Protein AF-A0A6L7SY12-F1 (afdb_monomer_lite)

Structure (mmCIF, N/CA/C/O backbone):
data_AF-A0A6L7SY12-F1
#
_entry.id   AF-A0A6L7SY12-F1
#
loop_
_ato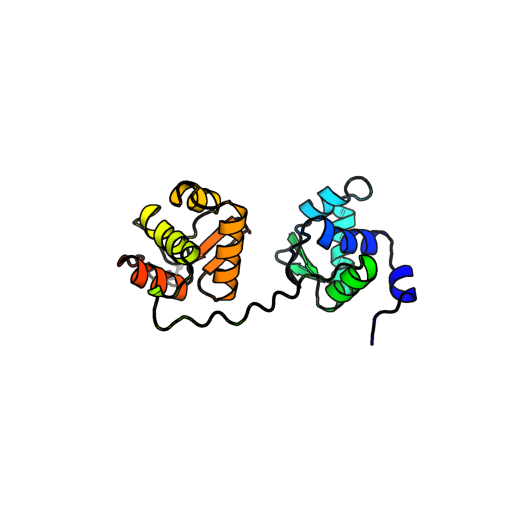m_site.group_PDB
_atom_site.id
_atom_site.type_symbol
_atom_site.label_atom_id
_atom_site.label_alt_id
_atom_site.label_comp_id
_atom_site.label_asym_id
_atom_site.label_entity_id
_atom_site.label_seq_id
_atom_site.pdbx_PDB_ins_code
_atom_site.Cartn_x
_atom_site.Cartn_y
_atom_site.Cartn_z
_atom_site.occupancy
_atom_site.B_iso_or_equiv
_atom_site.auth_seq_id
_atom_site.auth_comp_id
_atom_site.auth_asym_id
_atom_site.auth_atom_id
_atom_site.pdbx_PDB_model_num
ATOM 1 N N . MET A 1 1 ? 0.769 17.087 -22.819 1.00 49.94 1 MET A N 1
ATOM 2 C CA . MET A 1 1 ? 0.819 16.355 -24.107 1.00 49.94 1 MET A CA 1
ATOM 3 C C . MET A 1 1 ? 0.647 14.884 -23.783 1.00 49.94 1 MET A C 1
ATOM 5 O O . MET A 1 1 ? 1.272 14.466 -22.819 1.00 49.94 1 MET A O 1
ATOM 9 N N . PRO A 1 2 ? -0.184 14.129 -24.515 1.00 67.00 2 PRO A N 1
ATOM 10 C CA . PRO A 1 2 ? -0.336 12.697 -24.272 1.00 67.00 2 PRO A CA 1
ATOM 11 C C . PRO A 1 2 ? 0.978 11.956 -24.556 1.00 67.00 2 PRO A C 1
ATOM 13 O O . PRO A 1 2 ? 1.693 12.302 -25.500 1.00 67.00 2 PRO A O 1
ATOM 16 N N . ILE A 1 3 ? 1.289 10.944 -23.746 1.00 77.50 3 ILE A N 1
ATOM 17 C CA . ILE A 1 3 ? 2.470 10.092 -23.925 1.00 77.50 3 ILE A CA 1
ATOM 18 C C . ILE A 1 3 ? 2.322 9.269 -25.215 1.00 77.50 3 ILE A C 1
ATOM 20 O O . ILE A 1 3 ? 1.320 8.573 -25.401 1.00 77.50 3 ILE A O 1
ATOM 24 N N . SER A 1 4 ? 3.310 9.345 -26.113 1.00 81.31 4 SER A N 1
ATOM 25 C CA . SER A 1 4 ? 3.299 8.609 -27.384 1.00 81.31 4 SER A CA 1
ATOM 26 C C . SER A 1 4 ? 3.732 7.149 -27.215 1.00 81.31 4 SER A C 1
ATOM 28 O O . SER A 1 4 ? 4.538 6.819 -26.344 1.00 81.31 4 SER A O 1
ATOM 30 N N . ASP A 1 5 ? 3.245 6.266 -28.092 1.00 79.00 5 ASP A N 1
ATOM 31 C CA . ASP A 1 5 ? 3.671 4.856 -28.117 1.00 79.00 5 ASP A CA 1
ATOM 32 C C . ASP A 1 5 ? 5.171 4.722 -28.431 1.00 79.00 5 ASP A C 1
ATOM 34 O O . ASP A 1 5 ? 5.859 3.856 -27.893 1.00 79.00 5 ASP A O 1
ATOM 38 N N . GLU A 1 6 ? 5.706 5.624 -29.257 1.00 78.94 6 GLU A N 1
ATOM 39 C CA . GLU A 1 6 ? 7.133 5.695 -29.586 1.00 78.94 6 GLU A CA 1
ATOM 40 C C . GLU A 1 6 ? 7.991 5.986 -28.347 1.00 78.94 6 GLU A C 1
ATOM 42 O O . GLU A 1 6 ? 9.016 5.337 -28.135 1.00 78.94 6 GLU A O 1
ATOM 47 N N . TYR A 1 7 ? 7.533 6.890 -27.475 1.00 79.25 7 TYR A N 1
ATOM 48 C CA . TYR A 1 7 ? 8.209 7.172 -26.213 1.00 79.25 7 TYR A CA 1
ATOM 49 C C . TYR A 1 7 ? 8.225 5.944 -25.296 1.00 79.25 7 TYR A C 1
ATOM 51 O O . TYR A 1 7 ? 9.288 5.565 -24.805 1.00 79.25 7 TYR A O 1
ATOM 59 N N . VAL A 1 8 ? 7.086 5.267 -25.121 1.00 82.12 8 VAL A N 1
ATOM 60 C CA . VAL A 1 8 ? 6.990 4.057 -24.281 1.00 82.12 8 VAL A CA 1
ATOM 61 C C . VAL A 1 8 ? 7.905 2.939 -24.794 1.00 82.12 8 VAL A C 1
ATOM 63 O O . VAL A 1 8 ? 8.614 2.293 -24.014 1.00 82.12 8 VAL A O 1
ATOM 66 N N . ASN A 1 9 ? 7.951 2.740 -26.111 1.00 81.31 9 ASN A N 1
ATOM 67 C CA . ASN A 1 9 ? 8.818 1.742 -26.738 1.00 81.31 9 ASN A CA 1
ATOM 68 C C . ASN A 1 9 ? 10.311 2.095 -26.626 1.00 81.31 9 ASN A C 1
ATOM 70 O O . ASN A 1 9 ? 11.147 1.194 -26.569 1.00 81.31 9 ASN A O 1
ATOM 74 N N . SER A 1 10 ? 10.652 3.384 -26.521 1.00 84.19 10 SER A N 1
ATOM 75 C CA . SER A 1 10 ? 12.033 3.846 -26.321 1.00 84.19 10 SER A CA 1
ATOM 76 C C . SER A 1 10 ? 12.571 3.625 -24.901 1.00 84.19 10 SER A C 1
ATOM 78 O O . SER A 1 10 ? 13.786 3.655 -24.696 1.00 84.19 10 SER A O 1
ATOM 80 N N . LEU A 1 11 ? 11.695 3.381 -23.916 1.00 86.50 11 LEU A N 1
ATOM 81 C CA . LEU A 1 11 ? 12.117 3.171 -22.531 1.00 86.50 11 LEU A CA 1
ATOM 82 C C . LEU A 1 11 ? 13.007 1.918 -22.395 1.00 86.50 11 LEU A C 1
ATOM 84 O O . LEU A 1 11 ? 12.812 0.921 -23.094 1.00 86.50 11 LEU A O 1
ATOM 88 N N . PRO A 1 12 ? 13.977 1.913 -21.469 1.00 90.31 12 PRO A N 1
ATOM 89 C CA . PRO A 1 12 ? 14.641 0.687 -21.050 1.00 90.31 12 PRO A CA 1
ATOM 90 C C . PRO A 1 12 ? 13.641 -0.377 -20.577 1.00 90.31 12 PRO A C 1
ATOM 92 O O . PRO A 1 12 ? 12.676 -0.064 -19.881 1.00 90.31 12 PRO A O 1
ATOM 95 N N . GLU A 1 13 ? 13.905 -1.643 -20.909 1.00 91.62 13 GLU A N 1
ATOM 96 C CA . GLU A 1 13 ? 13.023 -2.774 -20.575 1.00 91.62 13 GLU A CA 1
ATOM 97 C C . GLU A 1 13 ? 12.709 -2.846 -19.077 1.00 91.62 13 GLU A C 1
ATOM 99 O O . GLU A 1 13 ? 11.547 -2.925 -18.703 1.00 91.62 13 GLU A O 1
ATOM 104 N N . ILE A 1 14 ? 13.720 -2.665 -18.223 1.00 92.19 14 ILE A N 1
ATOM 105 C CA . ILE A 1 14 ? 13.549 -2.668 -16.765 1.00 92.19 14 ILE A CA 1
ATOM 106 C C . ILE A 1 14 ? 12.555 -1.606 -16.268 1.00 92.19 14 ILE A C 1
ATOM 108 O O . ILE A 1 14 ? 11.865 -1.837 -15.283 1.00 92.19 14 ILE A O 1
ATOM 112 N N . TYR A 1 15 ? 12.447 -0.451 -16.932 1.00 91.75 15 TYR A N 1
ATOM 113 C CA . TYR A 1 15 ? 11.478 0.575 -16.533 1.00 91.75 15 TYR A CA 1
ATOM 114 C C . TYR A 1 15 ? 10.060 0.146 -16.893 1.00 91.75 15 TYR A C 1
ATOM 116 O O . TYR A 1 15 ? 9.154 0.304 -16.081 1.00 91.75 15 TYR A O 1
ATOM 124 N N . ARG A 1 16 ? 9.873 -0.453 -18.076 1.00 91.81 16 ARG A N 1
ATOM 125 C CA . ARG A 1 16 ? 8.573 -1.007 -18.465 1.00 91.81 16 ARG A CA 1
ATOM 126 C C . ARG A 1 16 ? 8.152 -2.156 -17.560 1.00 91.81 16 ARG A C 1
ATOM 128 O O . ARG A 1 16 ? 7.007 -2.169 -17.129 1.00 91.81 16 ARG A O 1
ATOM 135 N N . ASP A 1 17 ? 9.072 -3.057 -17.236 1.00 91.44 17 ASP A N 1
ATOM 136 C CA . ASP A 1 17 ? 8.811 -4.206 -16.368 1.00 91.44 17 ASP A CA 1
ATOM 137 C C . ASP A 1 17 ? 8.439 -3.757 -14.943 1.00 91.44 17 ASP A C 1
ATOM 139 O O . ASP A 1 17 ? 7.454 -4.236 -14.385 1.00 91.44 17 ASP A O 1
ATOM 143 N N . ILE A 1 18 ? 9.144 -2.766 -14.378 1.00 90.50 18 ILE A N 1
ATOM 144 C CA . ILE A 1 18 ? 8.792 -2.187 -13.069 1.00 90.50 18 ILE A CA 1
ATOM 145 C C . ILE A 1 18 ? 7.409 -1.532 -13.100 1.00 90.50 18 ILE A C 1
ATOM 147 O O . ILE A 1 18 ? 6.606 -1.769 -12.202 1.00 90.50 18 ILE A O 1
ATOM 151 N N . LEU A 1 19 ? 7.107 -0.723 -14.119 1.00 90.62 19 LEU A N 1
ATOM 152 C CA . LEU A 1 19 ? 5.797 -0.075 -14.241 1.00 90.62 19 LEU A CA 1
ATOM 153 C C . LEU A 1 19 ? 4.678 -1.112 -14.449 1.00 90.62 19 LEU A C 1
ATOM 155 O O . LEU A 1 19 ? 3.592 -0.971 -13.891 1.00 90.62 19 LEU A O 1
ATOM 159 N N . ALA A 1 20 ? 4.952 -2.193 -15.180 1.00 90.19 20 ALA A N 1
ATOM 160 C CA . ALA A 1 20 ? 4.013 -3.292 -15.373 1.00 90.19 20 ALA A CA 1
ATOM 161 C C . ALA A 1 20 ? 3.757 -4.110 -14.096 1.00 90.19 20 ALA A C 1
ATOM 163 O O . ALA A 1 20 ? 2.662 -4.652 -13.932 1.00 90.19 20 ALA A O 1
ATOM 164 N N . ALA A 1 21 ? 4.717 -4.156 -13.169 1.00 87.56 21 ALA A N 1
ATOM 165 C CA . ALA A 1 21 ? 4.575 -4.878 -11.907 1.00 87.56 21 ALA A CA 1
ATOM 166 C C . ALA A 1 21 ? 3.521 -4.256 -10.969 1.00 87.56 21 ALA A C 1
ATOM 168 O O . ALA A 1 21 ? 2.918 -4.973 -10.172 1.00 87.56 21 ALA A O 1
ATOM 169 N N . PHE A 1 22 ? 3.240 -2.950 -11.080 1.00 85.75 22 PHE A N 1
ATOM 170 C CA . PHE A 1 22 ? 2.263 -2.260 -10.226 1.00 85.75 22 PHE A CA 1
ATOM 171 C C . PHE A 1 22 ? 0.863 -2.894 -10.250 1.00 85.75 22 PHE A C 1
ATOM 173 O O . PHE A 1 22 ? 0.398 -3.346 -9.199 1.00 85.75 22 PHE A O 1
ATOM 180 N N . PRO A 1 23 ? 0.173 -2.963 -11.405 1.00 79.25 23 PRO A N 1
ATOM 181 C CA . PRO A 1 23 ? -1.145 -3.588 -11.478 1.00 79.25 23 PRO A CA 1
ATOM 182 C C . PRO A 1 23 ? -1.098 -5.113 -11.331 1.00 79.25 23 PRO A C 1
ATOM 184 O O . PRO A 1 23 ? -2.110 -5.699 -10.966 1.00 79.25 23 PRO A O 1
ATOM 187 N N . GLN A 1 24 ? 0.040 -5.768 -11.587 1.00 77.94 24 GLN A N 1
ATOM 188 C CA . GLN A 1 24 ? 0.174 -7.214 -11.370 1.00 77.94 24 GLN A CA 1
ATOM 189 C C . GLN A 1 24 ? 0.191 -7.567 -9.881 1.00 77.94 24 GLN A C 1
ATOM 191 O O . GLN A 1 24 ? -0.479 -8.507 -9.461 1.00 77.94 24 GLN A O 1
ATOM 196 N N . PHE A 1 25 ? 0.940 -6.806 -9.082 1.00 70.62 25 PHE A N 1
ATOM 197 C CA . PHE A 1 25 ? 1.070 -7.056 -7.651 1.00 70.62 25 PHE A CA 1
ATOM 198 C C . PHE A 1 25 ? -0.159 -6.576 -6.869 1.00 70.62 25 PHE A C 1
ATOM 200 O O . PHE A 1 25 ? -0.585 -7.225 -5.917 1.00 70.62 25 PHE A O 1
ATOM 207 N N . ASN A 1 26 ? -0.747 -5.444 -7.270 1.00 67.50 26 ASN A N 1
ATOM 208 C CA . ASN A 1 26 ? -1.969 -4.922 -6.664 1.00 67.50 26 ASN A CA 1
ATOM 209 C C . ASN A 1 26 ? -2.934 -4.389 -7.743 1.00 67.50 26 ASN A C 1
ATOM 211 O O . ASN A 1 26 ? -2.913 -3.196 -8.057 1.00 67.50 26 ASN A O 1
ATOM 215 N N . PRO A 1 27 ? -3.815 -5.246 -8.295 1.00 67.06 27 PRO A N 1
ATOM 216 C CA . PRO A 1 27 ? -4.813 -4.841 -9.292 1.00 67.06 27 PRO A CA 1
ATOM 217 C C . PRO A 1 27 ? -5.809 -3.794 -8.775 1.00 67.06 27 PRO A C 1
ATOM 219 O O . PRO A 1 27 ? -6.378 -3.034 -9.551 1.00 67.06 27 PRO A O 1
ATOM 222 N N . THR A 1 28 ? -6.006 -3.736 -7.455 1.00 64.88 28 THR A N 1
ATOM 223 C CA . THR A 1 28 ? -6.886 -2.784 -6.759 1.00 64.88 28 THR A CA 1
ATOM 224 C C . THR A 1 28 ? -6.143 -1.546 -6.249 1.00 64.88 28 THR A C 1
ATOM 226 O O . THR A 1 28 ? -6.652 -0.831 -5.386 1.00 64.88 28 THR A O 1
ATOM 229 N N . ARG A 1 29 ? -4.916 -1.298 -6.728 1.00 69.69 29 ARG A N 1
ATOM 230 C CA . ARG A 1 29 ? -4.080 -0.180 -6.270 1.00 69.69 29 ARG A CA 1
ATOM 231 C C . ARG A 1 29 ? -4.767 1.172 -6.466 1.00 69.69 29 ARG A C 1
ATOM 233 O O . ARG A 1 29 ? -5.412 1.411 -7.484 1.00 69.69 29 ARG A O 1
ATOM 240 N N . LYS A 1 30 ? -4.554 2.078 -5.510 1.00 67.31 30 LYS A N 1
ATOM 241 C CA . LYS A 1 30 ? -4.923 3.493 -5.635 1.00 67.31 30 LYS A CA 1
ATOM 242 C C . LYS A 1 30 ? -3.862 4.234 -6.450 1.00 67.31 30 LYS A C 1
ATOM 244 O O . LYS A 1 30 ? -2.682 3.884 -6.393 1.00 67.31 30 LYS A O 1
ATOM 249 N N . VAL A 1 31 ? -4.290 5.261 -7.180 1.00 70.12 31 VAL A N 1
ATOM 250 C CA . VAL A 1 31 ? -3.400 6.211 -7.868 1.00 70.12 31 VAL A CA 1
ATOM 251 C C . VAL A 1 31 ? -2.384 6.761 -6.862 1.00 70.12 31 VAL A C 1
ATOM 253 O O . VAL A 1 31 ? -2.767 7.188 -5.774 1.00 70.12 31 VAL A O 1
ATOM 256 N N . GLY A 1 32 ? -1.099 6.720 -7.207 1.00 66.06 32 GLY A N 1
ATOM 257 C CA . GLY A 1 32 ? -0.016 7.231 -6.364 1.00 66.06 32 GLY A CA 1
ATOM 258 C C . GLY A 1 32 ? 0.440 6.295 -5.245 1.00 66.06 32 GLY A C 1
ATOM 259 O O . GLY A 1 32 ? 1.454 6.561 -4.605 1.00 66.06 32 GLY A O 1
ATOM 260 N N . HIS A 1 33 ? -0.250 5.173 -5.015 1.00 74.94 33 HIS A N 1
ATOM 261 C CA . HIS A 1 33 ? 0.158 4.232 -3.978 1.00 74.94 33 HIS A CA 1
ATOM 262 C C . HIS A 1 33 ? 1.397 3.448 -4.410 1.00 74.94 33 HIS A C 1
ATOM 264 O O . HIS A 1 33 ? 1.392 2.743 -5.426 1.00 74.94 33 HIS A O 1
ATOM 270 N N . GLY A 1 34 ? 2.454 3.543 -3.607 1.00 80.12 34 GLY A N 1
ATOM 271 C CA . GLY A 1 34 ? 3.713 2.889 -3.906 1.00 80.12 34 GLY A CA 1
ATOM 272 C C . GLY A 1 34 ? 3.746 1.398 -3.624 1.00 80.12 34 GLY A C 1
ATOM 273 O O . GLY A 1 34 ? 2.950 0.860 -2.852 1.00 80.12 34 GLY A O 1
ATOM 274 N N . LEU A 1 35 ? 4.715 0.736 -4.253 1.00 81.50 35 LEU A N 1
ATOM 275 C CA . LEU A 1 35 ? 5.101 -0.630 -3.928 1.00 81.50 35 LEU A CA 1
ATOM 276 C C . LEU A 1 35 ? 6.439 -0.636 -3.180 1.00 81.50 35 LEU A C 1
ATOM 278 O O . LEU A 1 35 ? 7.364 0.079 -3.582 1.00 81.50 35 LEU A O 1
ATOM 282 N N . PRO A 1 36 ? 6.586 -1.468 -2.134 1.00 84.94 36 PRO A N 1
ATOM 283 C CA . PRO A 1 36 ? 7.887 -1.734 -1.541 1.00 84.94 36 PRO A CA 1
ATOM 284 C C . PRO A 1 36 ? 8.855 -2.315 -2.576 1.00 84.94 36 PRO A C 1
ATOM 286 O O . PRO A 1 36 ? 8.471 -3.162 -3.387 1.00 84.94 36 PRO A O 1
ATOM 289 N N . PHE A 1 37 ? 10.141 -1.969 -2.492 1.00 81.31 37 PHE A N 1
ATOM 290 C CA . PHE A 1 37 ? 11.156 -2.557 -3.379 1.00 81.31 37 PHE A CA 1
ATOM 291 C C . PHE A 1 37 ? 11.217 -4.087 -3.304 1.00 81.31 37 PHE A C 1
ATOM 293 O O . PHE A 1 37 ? 11.510 -4.738 -4.301 1.00 81.31 37 PHE A O 1
ATOM 300 N N . GLN A 1 38 ? 10.910 -4.667 -2.141 1.00 79.25 38 GLN A N 1
ATOM 301 C CA . GLN A 1 38 ? 10.851 -6.120 -1.969 1.00 79.25 38 GLN A CA 1
ATOM 302 C C . GLN A 1 38 ? 9.693 -6.752 -2.751 1.00 79.25 38 GLN A C 1
ATOM 304 O O . GLN A 1 38 ? 9.859 -7.826 -3.319 1.00 79.25 38 GLN A O 1
ATOM 309 N N . SER A 1 39 ? 8.546 -6.073 -2.837 1.00 81.06 39 SER A N 1
ATOM 310 C CA . SER A 1 39 ? 7.409 -6.515 -3.651 1.00 81.06 39 SER A CA 1
ATOM 311 C C . SER A 1 39 ? 7.733 -6.445 -5.141 1.00 81.06 39 SER A C 1
ATOM 313 O O . SER A 1 39 ? 7.465 -7.397 -5.866 1.00 81.06 39 SER A O 1
ATOM 315 N N . LEU A 1 40 ? 8.377 -5.358 -5.583 1.00 83.12 40 LEU A N 1
ATOM 316 C CA . LEU A 1 40 ? 8.870 -5.239 -6.959 1.00 83.12 40 LEU A CA 1
ATOM 317 C C . LEU A 1 40 ? 9.902 -6.322 -7.284 1.00 83.12 40 LEU A C 1
ATOM 319 O O . LEU A 1 40 ? 9.850 -6.907 -8.359 1.00 83.12 40 LEU A O 1
ATOM 323 N N . TYR A 1 41 ? 10.815 -6.615 -6.356 1.00 85.31 41 TYR A N 1
ATOM 324 C CA . TYR A 1 41 ? 11.783 -7.693 -6.523 1.00 85.31 41 TYR A CA 1
ATOM 325 C C . TYR A 1 41 ? 11.100 -9.052 -6.614 1.00 85.31 41 TYR A C 1
ATOM 327 O O . TYR A 1 41 ? 11.375 -9.778 -7.551 1.00 85.31 41 TYR A O 1
ATOM 335 N N . SER A 1 42 ? 10.141 -9.359 -5.740 1.00 81.50 42 SER A N 1
ATOM 336 C CA . SER A 1 42 ? 9.388 -10.616 -5.818 1.00 81.50 42 SER A CA 1
ATOM 337 C C . SER A 1 42 ? 8.640 -10.814 -7.144 1.00 81.50 42 SER A C 1
ATOM 339 O O . SER A 1 42 ? 8.301 -11.948 -7.463 1.00 81.50 42 SER A O 1
ATOM 341 N N . ALA A 1 43 ? 8.334 -9.742 -7.881 1.00 80.69 43 ALA A N 1
ATOM 342 C CA . ALA A 1 43 ? 7.672 -9.816 -9.182 1.00 80.69 43 ALA A CA 1
ATOM 343 C C . ALA A 1 43 ? 8.651 -9.911 -10.367 1.00 80.69 43 ALA A C 1
ATOM 345 O O . ALA A 1 43 ? 8.222 -10.191 -11.482 1.00 80.69 43 ALA A O 1
ATOM 346 N N . LEU A 1 44 ? 9.937 -9.625 -10.144 1.00 87.06 44 LEU A N 1
ATOM 347 C CA . LEU A 1 44 ? 10.948 -9.420 -11.186 1.00 87.06 44 LEU A CA 1
ATOM 348 C C . LEU A 1 44 ? 12.268 -10.161 -10.897 1.00 87.06 44 LEU A C 1
ATOM 350 O O . LEU A 1 44 ? 13.281 -9.885 -11.548 1.00 87.06 44 LEU A O 1
ATOM 354 N N . ASP A 1 45 ? 12.302 -11.032 -9.886 1.00 86.38 45 ASP A N 1
ATOM 355 C CA . ASP A 1 45 ? 13.519 -11.683 -9.379 1.00 86.38 45 ASP A CA 1
ATOM 356 C C . ASP A 1 45 ? 14.117 -12.684 -10.374 1.00 86.38 45 ASP A C 1
ATOM 358 O O . ASP A 1 45 ? 15.322 -12.944 -10.347 1.00 86.38 45 ASP A O 1
ATOM 362 N N . ASP A 1 46 ? 13.304 -13.170 -11.307 1.00 87.31 46 ASP A N 1
ATOM 363 C CA . ASP A 1 46 ? 13.706 -13.982 -12.450 1.00 87.31 46 ASP A CA 1
ATOM 364 C C . ASP A 1 46 ? 14.567 -13.209 -13.468 1.00 87.31 46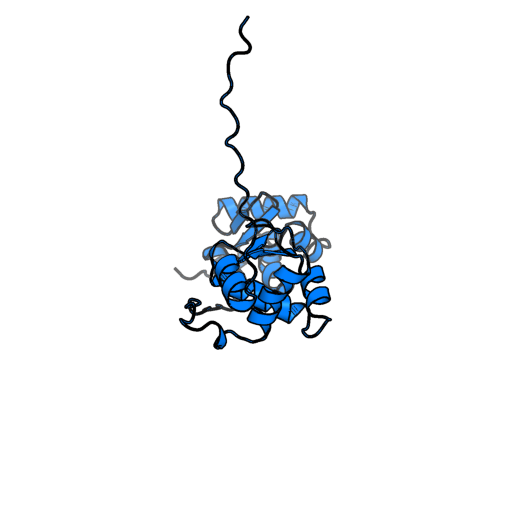 ASP A C 1
ATOM 366 O O . ASP A 1 46 ? 15.359 -13.815 -14.196 1.00 87.31 46 ASP A O 1
ATOM 370 N N . LYS A 1 47 ? 14.466 -11.871 -13.500 1.00 90.50 47 LYS A N 1
ATOM 371 C CA . LYS A 1 47 ? 15.156 -11.006 -14.475 1.00 90.50 47 LYS A CA 1
ATOM 372 C C . LYS A 1 47 ? 16.152 -10.023 -13.869 1.00 90.50 47 LYS A C 1
ATOM 374 O O . LYS A 1 47 ? 17.170 -9.706 -14.499 1.00 90.50 47 LYS A O 1
ATOM 379 N N . TYR A 1 48 ? 15.868 -9.477 -12.690 1.00 91.19 48 TYR A N 1
ATOM 380 C CA . TYR A 1 48 ? 16.604 -8.341 -12.138 1.00 91.19 48 TYR A CA 1
ATOM 381 C C . TYR A 1 48 ? 16.933 -8.526 -10.659 1.00 91.19 48 TYR A C 1
ATOM 383 O O . TYR A 1 48 ? 16.128 -8.982 -9.859 1.00 91.19 48 TYR A O 1
ATOM 391 N N . THR A 1 49 ? 18.126 -8.084 -10.263 1.00 89.50 49 THR A N 1
ATOM 392 C CA . THR A 1 49 ? 18.499 -8.026 -8.847 1.00 89.50 49 THR A CA 1
ATOM 393 C C . THR A 1 49 ? 17.823 -6.844 -8.154 1.00 89.50 49 THR A C 1
ATOM 395 O O . THR A 1 49 ? 17.619 -5.790 -8.764 1.00 89.50 49 THR A O 1
ATOM 398 N N . LEU A 1 50 ? 17.576 -6.967 -6.846 1.00 80.12 50 LEU A N 1
ATOM 399 C CA . LEU A 1 50 ? 17.016 -5.889 -6.023 1.00 80.12 50 LEU A CA 1
ATOM 400 C C . LEU A 1 50 ? 17.782 -4.562 -6.183 1.00 80.12 50 LEU A C 1
ATOM 402 O O . LEU A 1 50 ? 17.173 -3.513 -6.361 1.00 80.12 50 LEU A O 1
ATOM 406 N N . GLY A 1 51 ? 19.119 -4.597 -6.197 1.00 85.88 51 GLY A N 1
ATOM 407 C CA . GLY A 1 51 ? 19.934 -3.391 -6.390 1.00 85.88 51 GLY A CA 1
ATOM 408 C C . GLY A 1 51 ? 19.715 -2.719 -7.752 1.00 85.88 51 GLY A C 1
ATOM 409 O O . GLY A 1 51 ? 19.736 -1.493 -7.848 1.00 85.88 51 GLY A O 1
ATOM 410 N N . ARG A 1 52 ? 19.452 -3.504 -8.805 1.00 90.12 52 ARG A N 1
ATOM 411 C CA . ARG A 1 52 ? 19.158 -2.982 -10.146 1.00 90.12 52 ARG A CA 1
ATOM 412 C C . ARG A 1 52 ? 17.759 -2.368 -10.215 1.00 90.12 52 ARG A C 1
ATOM 414 O O . ARG A 1 52 ? 17.598 -1.333 -10.856 1.00 90.12 52 ARG A O 1
ATOM 421 N N . ILE A 1 53 ? 16.789 -2.964 -9.519 1.00 87.56 53 ILE A N 1
ATOM 422 C CA . ILE A 1 53 ? 15.422 -2.437 -9.385 1.00 87.56 53 ILE A CA 1
ATOM 423 C C . ILE A 1 53 ? 15.436 -1.113 -8.623 1.00 87.56 53 ILE A C 1
ATOM 425 O O . ILE A 1 53 ? 14.932 -0.119 -9.136 1.00 87.56 53 ILE A O 1
ATOM 429 N N . ILE A 1 54 ? 16.093 -1.061 -7.459 1.00 87.38 54 ILE A N 1
ATOM 430 C CA . ILE A 1 54 ? 16.238 0.176 -6.676 1.00 87.38 54 ILE A CA 1
ATOM 431 C C . ILE A 1 54 ? 16.866 1.266 -7.543 1.00 87.38 54 ILE A C 1
ATOM 433 O O . ILE A 1 54 ? 16.336 2.373 -7.620 1.00 87.38 54 ILE A O 1
ATOM 437 N N . LYS A 1 55 ? 17.947 0.948 -8.271 1.00 91.12 55 LYS A N 1
ATOM 438 C CA . LYS A 1 55 ? 18.613 1.944 -9.113 1.00 91.12 55 LYS A CA 1
ATOM 439 C C . LYS A 1 55 ? 17.730 2.450 -10.253 1.00 91.12 55 LYS A C 1
ATOM 441 O O . LYS A 1 55 ? 17.775 3.629 -10.596 1.00 91.12 55 LYS A O 1
ATOM 446 N N . ALA A 1 56 ? 16.929 1.567 -10.841 1.00 91.12 56 ALA A N 1
ATOM 447 C CA . ALA A 1 56 ? 15.962 1.936 -11.861 1.00 91.12 56 ALA A CA 1
ATOM 448 C C . ALA A 1 56 ? 14.865 2.854 -11.302 1.00 91.12 56 ALA A C 1
ATOM 450 O O . ALA A 1 56 ? 14.552 3.864 -11.929 1.00 91.12 56 ALA A O 1
ATOM 451 N N . CYS A 1 57 ? 14.345 2.559 -10.109 1.00 87.75 57 CYS A N 1
ATOM 452 C CA . CYS A 1 57 ? 13.384 3.411 -9.413 1.00 87.75 57 CYS A CA 1
ATOM 453 C C . CYS A 1 57 ? 13.968 4.788 -9.065 1.00 87.75 57 CYS A C 1
ATOM 455 O O . CYS A 1 57 ? 13.317 5.796 -9.310 1.00 87.75 57 CYS A O 1
ATOM 457 N N . GLU A 1 58 ? 15.213 4.862 -8.583 1.00 87.31 58 GLU A N 1
ATOM 458 C CA . GLU A 1 58 ? 15.905 6.139 -8.344 1.00 87.31 58 GLU A CA 1
ATOM 459 C C . GLU A 1 58 ? 16.035 6.979 -9.623 1.00 87.31 58 GLU A C 1
ATOM 461 O O . GLU A 1 58 ? 15.797 8.186 -9.608 1.00 87.31 58 GLU A O 1
ATOM 466 N N . ASN A 1 59 ? 16.393 6.350 -10.746 1.00 89.25 59 ASN A N 1
ATOM 467 C CA . ASN A 1 59 ? 16.513 7.045 -12.028 1.00 89.25 59 ASN A CA 1
ATOM 468 C C . ASN A 1 59 ? 15.149 7.526 -12.545 1.00 89.25 59 ASN A C 1
ATOM 470 O O . ASN A 1 59 ? 15.044 8.637 -13.063 1.00 89.25 59 ASN A O 1
ATOM 474 N N . MET A 1 60 ? 14.101 6.711 -12.393 1.00 89.88 60 MET A N 1
ATOM 475 C CA . MET A 1 60 ? 12.727 7.108 -12.712 1.00 89.88 60 MET A CA 1
ATOM 476 C C . MET A 1 60 ? 12.243 8.242 -11.803 1.00 89.88 60 MET A C 1
ATOM 478 O O . MET A 1 60 ? 11.548 9.141 -12.276 1.00 89.88 60 MET A O 1
ATOM 482 N N . ALA A 1 61 ? 12.669 8.261 -10.539 1.00 86.44 61 ALA A N 1
ATOM 483 C CA . ALA A 1 61 ? 12.370 9.353 -9.625 1.00 86.44 61 ALA A CA 1
ATOM 484 C C . ALA A 1 61 ? 13.059 10.661 -10.021 1.00 86.44 61 ALA A C 1
ATOM 486 O O . ALA A 1 61 ? 12.420 11.710 -10.051 1.00 86.44 61 ALA A O 1
ATOM 487 N N . ALA A 1 62 ? 14.324 10.603 -10.446 1.00 87.69 62 ALA A N 1
ATOM 488 C CA . ALA A 1 62 ? 15.009 11.763 -11.018 1.00 87.69 62 ALA A CA 1
ATOM 489 C C . ALA A 1 62 ? 14.312 12.301 -12.287 1.00 87.69 62 ALA A C 1
ATOM 491 O O . ALA A 1 62 ? 14.390 13.494 -12.573 1.00 87.69 62 ALA A O 1
ATOM 492 N N . GLY A 1 63 ? 13.619 11.433 -13.032 1.00 85.12 63 GLY A N 1
ATOM 493 C CA . GLY A 1 63 ? 12.794 11.791 -14.189 1.00 85.12 63 GLY A CA 1
ATOM 494 C C . GLY A 1 63 ? 11.352 12.203 -13.863 1.00 85.12 63 GLY A C 1
ATOM 495 O O . GLY A 1 63 ? 10.585 12.442 -14.792 1.00 85.12 63 GLY A O 1
ATOM 496 N N . GLY A 1 64 ? 10.960 12.260 -12.584 1.00 83.69 64 GLY A N 1
ATOM 497 C CA . GLY A 1 64 ? 9.613 12.650 -12.152 1.00 83.69 64 GLY A CA 1
ATOM 498 C C . GLY A 1 64 ? 8.521 11.603 -12.398 1.00 83.69 64 GLY A C 1
ATOM 499 O O . GLY A 1 64 ? 7.341 11.929 -12.310 1.00 83.69 64 GLY A O 1
ATOM 500 N N . VAL A 1 65 ? 8.887 10.358 -12.714 1.00 86.06 65 VAL A N 1
ATOM 501 C CA . VAL A 1 65 ? 7.947 9.246 -12.968 1.00 86.06 65 VAL A CA 1
ATOM 502 C C . VAL A 1 65 ? 7.446 8.623 -11.660 1.00 86.06 65 VAL A C 1
ATOM 504 O O . VAL A 1 65 ? 6.340 8.094 -11.602 1.00 86.06 65 VAL A O 1
ATOM 507 N N . MET A 1 66 ? 8.246 8.679 -10.599 1.00 89.75 66 MET A N 1
ATOM 508 C CA . MET A 1 66 ? 7.880 8.167 -9.279 1.00 89.75 66 MET A CA 1
ATOM 509 C C . MET A 1 66 ? 8.555 8.964 -8.164 1.00 89.75 66 MET A C 1
ATOM 511 O O . MET A 1 66 ? 9.529 9.669 -8.395 1.00 89.75 66 MET A O 1
ATOM 515 N N . GLU A 1 67 ? 8.064 8.823 -6.946 1.00 88.44 67 GLU A N 1
ATOM 516 C CA . GLU A 1 67 ? 8.673 9.325 -5.725 1.00 88.44 67 GLU A CA 1
ATOM 517 C C . GLU A 1 67 ? 9.164 8.150 -4.884 1.00 88.44 67 GLU A C 1
ATOM 519 O O . GLU A 1 67 ? 8.561 7.076 -4.869 1.00 88.44 67 GLU A O 1
ATOM 524 N N . ILE A 1 68 ? 10.292 8.344 -4.197 1.00 84.19 68 ILE A N 1
ATOM 525 C CA . ILE A 1 68 ? 10.816 7.343 -3.270 1.00 84.19 68 ILE A CA 1
ATOM 526 C C . ILE A 1 68 ? 10.456 7.748 -1.849 1.00 84.19 68 ILE A C 1
ATOM 528 O O . ILE A 1 68 ? 11.128 8.574 -1.227 1.00 84.19 68 ILE A O 1
ATOM 532 N N . GLU A 1 69 ? 9.418 7.125 -1.310 1.00 78.69 69 GLU A N 1
ATOM 533 C CA . GLU A 1 69 ? 8.976 7.385 0.051 1.00 78.69 69 GLU A CA 1
ATOM 534 C C . GLU A 1 69 ? 9.705 6.500 1.057 1.00 78.69 69 GLU A C 1
ATOM 536 O O . GLU A 1 69 ? 9.880 5.288 0.876 1.00 78.69 69 GLU A O 1
ATOM 541 N N . ARG A 1 70 ? 10.155 7.128 2.151 1.00 75.31 70 ARG A N 1
ATOM 542 C CA . ARG A 1 70 ? 10.820 6.466 3.290 1.00 75.31 70 ARG A CA 1
ATOM 543 C C . ARG A 1 70 ? 12.009 5.580 2.887 1.00 75.31 70 ARG A C 1
ATOM 545 O O . ARG A 1 70 ? 12.403 4.709 3.654 1.00 75.31 70 ARG A O 1
ATOM 552 N N . LYS A 1 71 ? 12.592 5.807 1.700 1.00 77.31 71 LYS A N 1
ATOM 553 C CA . LYS A 1 71 ? 13.657 4.988 1.084 1.00 77.31 71 LYS A CA 1
ATOM 554 C C . LYS A 1 71 ? 13.278 3.517 0.851 1.00 77.31 71 LYS A C 1
ATOM 556 O O . LYS A 1 71 ? 14.166 2.685 0.689 1.00 77.31 71 LYS A O 1
ATOM 561 N N . LEU A 1 72 ? 11.988 3.189 0.862 1.00 75.94 72 LEU A N 1
ATOM 562 C CA . LEU A 1 72 ? 11.503 1.806 0.822 1.00 75.94 72 LEU A CA 1
ATOM 563 C C . LEU A 1 72 ? 10.439 1.576 -0.249 1.00 75.94 72 LEU A C 1
ATOM 565 O O . LEU A 1 72 ? 10.326 0.455 -0.747 1.00 75.94 72 LEU A O 1
ATOM 569 N N . PHE A 1 73 ? 9.682 2.617 -0.590 1.00 80.81 73 PHE A N 1
ATOM 570 C CA . PHE A 1 73 ? 8.552 2.541 -1.504 1.00 80.81 73 PHE A CA 1
ATOM 571 C C . PHE A 1 73 ? 8.845 3.326 -2.774 1.00 80.81 73 PHE A C 1
ATOM 573 O O . PHE A 1 73 ? 9.381 4.429 -2.707 1.00 80.81 73 PHE A O 1
ATOM 580 N N . ALA A 1 74 ? 8.467 2.760 -3.915 1.00 86.62 74 ALA A N 1
ATOM 581 C CA . ALA A 1 74 ? 8.381 3.468 -5.181 1.00 86.62 74 ALA A CA 1
ATOM 582 C C . ALA A 1 74 ? 6.915 3.838 -5.431 1.00 86.62 74 ALA A C 1
ATOM 584 O O . ALA A 1 74 ? 6.107 2.949 -5.698 1.00 86.62 74 ALA A O 1
ATOM 585 N N . CYS A 1 75 ? 6.582 5.123 -5.328 1.00 87.38 75 CYS A N 1
ATOM 586 C CA . CYS A 1 75 ? 5.238 5.679 -5.490 1.00 87.38 75 CYS A CA 1
ATOM 587 C C . CYS A 1 75 ? 5.104 6.333 -6.871 1.00 87.38 75 CYS A C 1
ATOM 589 O O . CYS A 1 75 ? 5.812 7.301 -7.130 1.00 87.38 75 CYS A O 1
ATOM 591 N N . PRO A 1 76 ? 4.258 5.848 -7.793 1.00 88.00 76 PRO A N 1
ATOM 592 C CA . PRO A 1 76 ? 4.092 6.490 -9.095 1.00 88.00 76 PRO A CA 1
ATOM 593 C C . PRO A 1 76 ? 3.578 7.927 -8.939 1.00 88.00 76 PRO A C 1
ATOM 595 O O . PRO A 1 76 ? 2.659 8.178 -8.168 1.00 88.00 76 PRO A O 1
ATOM 598 N N . THR A 1 77 ? 4.133 8.880 -9.684 1.00 85.94 77 THR A N 1
ATOM 599 C CA . THR A 1 77 ? 3.522 10.217 -9.807 1.00 85.94 77 THR A CA 1
ATOM 600 C C . THR A 1 77 ? 2.382 10.170 -10.825 1.00 85.94 77 THR A C 1
ATOM 602 O O . THR A 1 77 ? 2.184 9.153 -11.491 1.00 85.94 77 THR A O 1
ATOM 605 N N . SER A 1 78 ? 1.683 11.284 -11.060 1.00 84.44 78 SER A N 1
ATOM 606 C CA . SER A 1 78 ? 0.707 11.378 -12.159 1.00 84.44 78 SER A CA 1
ATOM 607 C C . SER A 1 78 ? 1.300 10.959 -13.513 1.00 84.44 78 SER A C 1
ATOM 609 O O . SER A 1 78 ? 0.652 10.247 -14.275 1.00 84.44 78 SER A O 1
ATOM 611 N N . LEU A 1 79 ? 2.562 11.321 -13.784 1.00 85.12 79 LEU A N 1
ATOM 612 C CA . LEU A 1 79 ? 3.273 10.894 -14.993 1.00 85.12 79 LEU A CA 1
ATOM 613 C C . LEU A 1 79 ? 3.537 9.379 -14.997 1.00 85.12 79 LEU A C 1
ATOM 615 O O . LEU A 1 79 ? 3.400 8.725 -16.031 1.00 85.12 79 LEU A O 1
ATOM 619 N N . GLY A 1 80 ? 3.911 8.811 -13.849 1.00 87.06 80 GLY A N 1
ATOM 620 C CA . GLY A 1 80 ? 4.077 7.366 -13.699 1.00 87.06 80 GLY A CA 1
ATOM 621 C C . GLY A 1 80 ? 2.787 6.593 -13.924 1.00 87.06 80 GLY A C 1
ATOM 622 O O . GLY A 1 80 ? 2.800 5.569 -14.597 1.00 87.06 80 GLY A O 1
ATOM 623 N N . GLU A 1 81 ? 1.664 7.102 -13.433 1.00 86.44 81 GLU A N 1
ATOM 624 C CA . GLU A 1 81 ? 0.347 6.484 -13.597 1.00 86.44 81 GLU A CA 1
ATOM 625 C C . GLU A 1 81 ? -0.126 6.486 -15.053 1.00 86.44 81 GLU A C 1
ATOM 627 O O . GLU A 1 81 ? -0.639 5.474 -15.549 1.00 86.44 81 GLU A O 1
ATOM 632 N N . GLU A 1 82 ? 0.123 7.580 -15.778 1.00 85.19 82 GLU A N 1
ATOM 633 C CA . GLU A 1 82 ? -0.092 7.639 -17.225 1.00 85.19 82 GLU A CA 1
ATOM 634 C C . GLU A 1 82 ? 0.753 6.585 -17.956 1.00 85.19 82 GLU A C 1
ATOM 636 O O . GLU A 1 82 ? 0.239 5.868 -18.818 1.00 85.19 82 GLU A O 1
ATOM 641 N N . LEU A 1 83 ? 2.029 6.433 -17.580 1.00 87.81 83 LEU A N 1
ATOM 642 C CA . LEU A 1 83 ? 2.916 5.426 -18.167 1.00 87.81 83 LEU A CA 1
ATOM 643 C C . LEU A 1 83 ? 2.476 3.996 -17.853 1.00 87.81 83 LEU A C 1
ATOM 645 O O . LEU A 1 83 ? 2.452 3.167 -18.761 1.00 87.81 83 LEU A O 1
ATOM 649 N N . ILE A 1 84 ? 2.094 3.699 -16.609 1.00 88.81 84 ILE A N 1
ATOM 650 C CA . ILE A 1 84 ? 1.589 2.375 -16.218 1.00 88.81 84 ILE A CA 1
ATOM 651 C C . ILE A 1 84 ? 0.353 2.031 -17.045 1.00 88.81 84 ILE A C 1
ATOM 653 O O . ILE A 1 84 ? 0.288 0.950 -17.635 1.00 88.81 84 ILE A O 1
ATOM 657 N N . THR A 1 85 ? -0.598 2.961 -17.146 1.00 87.62 85 THR A N 1
ATOM 658 C CA . THR A 1 85 ? -1.825 2.776 -17.932 1.00 87.62 85 THR A CA 1
ATOM 659 C C . THR A 1 85 ? -1.497 2.516 -19.398 1.00 87.62 85 THR A C 1
ATOM 661 O O . THR A 1 85 ? -2.054 1.610 -20.014 1.00 87.62 85 THR A O 1
ATOM 664 N N . LYS A 1 86 ? -0.549 3.270 -19.960 1.00 87.56 86 LYS A N 1
ATOM 665 C CA . LYS A 1 86 ? -0.143 3.139 -21.360 1.00 87.56 86 LYS A CA 1
ATOM 666 C C . LYS A 1 86 ? 0.586 1.821 -21.651 1.00 87.56 86 LYS A C 1
ATOM 668 O O . LYS A 1 86 ? 0.375 1.245 -22.712 1.00 87.56 86 LYS A O 1
ATOM 673 N N . ILE A 1 87 ? 1.413 1.343 -20.720 1.00 87.75 87 ILE A N 1
ATOM 674 C CA . ILE A 1 87 ? 2.176 0.088 -20.842 1.00 87.75 87 ILE A CA 1
ATOM 675 C C . ILE A 1 87 ? 1.274 -1.135 -20.667 1.00 87.75 87 ILE A C 1
ATOM 677 O O . ILE A 1 87 ? 1.423 -2.121 -21.383 1.00 87.75 87 ILE A O 1
ATOM 681 N N . THR A 1 88 ? 0.361 -1.090 -19.699 1.00 86.56 88 THR A N 1
ATOM 682 C CA . THR A 1 88 ? -0.388 -2.278 -19.261 1.00 86.56 88 THR A CA 1
ATOM 683 C C . THR A 1 88 ? -1.817 -2.331 -19.786 1.00 86.56 88 THR A C 1
ATOM 685 O O . THR A 1 88 ? -2.438 -3.389 -19.755 1.00 86.56 88 THR A O 1
ATOM 688 N N . GLY A 1 89 ? -2.363 -1.199 -20.236 1.00 82.31 89 GLY A N 1
ATOM 689 C CA . GLY A 1 89 ? -3.790 -1.044 -20.516 1.00 82.31 89 GLY A CA 1
ATOM 690 C C . GLY A 1 89 ? -4.666 -1.016 -19.258 1.00 82.31 89 GLY A C 1
ATOM 691 O O . GLY A 1 89 ? -5.886 -0.941 -19.379 1.00 82.31 89 GLY A O 1
ATOM 692 N N . ILE A 1 90 ? -4.070 -1.074 -18.061 1.00 77.56 90 ILE A N 1
ATOM 693 C CA . ILE A 1 90 ? -4.771 -1.117 -16.778 1.00 77.56 90 ILE A CA 1
ATOM 694 C C . ILE A 1 90 ? -4.567 0.227 -16.083 1.00 77.56 90 ILE A C 1
ATOM 696 O O . ILE A 1 90 ? -3.516 0.493 -15.494 1.00 77.56 90 ILE A O 1
ATOM 700 N N . ALA A 1 91 ? -5.588 1.079 -16.153 1.00 69.38 91 ALA A N 1
ATOM 701 C CA . ALA A 1 91 ? -5.645 2.265 -15.312 1.00 69.38 91 ALA A CA 1
ATOM 702 C C . ALA A 1 91 ? -5.822 1.833 -13.852 1.00 69.38 91 ALA A C 1
ATOM 704 O O . ALA A 1 91 ? -6.596 0.915 -13.565 1.00 69.38 91 ALA A O 1
ATOM 705 N N . ALA A 1 92 ? -5.125 2.497 -12.926 1.00 62.12 92 ALA A N 1
ATOM 706 C CA . ALA A 1 92 ? -5.497 2.382 -11.523 1.00 62.12 92 ALA A CA 1
ATOM 707 C C . ALA A 1 92 ? -6.960 2.835 -11.389 1.00 62.12 92 ALA A C 1
ATOM 709 O O . ALA A 1 92 ? -7.306 3.878 -11.958 1.00 62.12 92 ALA A O 1
ATOM 710 N N . PRO A 1 93 ? -7.826 2.084 -10.687 1.00 57.38 93 PRO A N 1
ATOM 711 C CA . PRO A 1 93 ? -9.169 2.556 -10.412 1.00 57.38 93 PRO A CA 1
ATOM 712 C C . PRO A 1 93 ? -9.070 3.937 -9.766 1.00 57.38 93 PRO A C 1
ATOM 714 O O . PRO A 1 93 ? -8.450 4.110 -8.712 1.00 57.38 93 PRO A O 1
ATOM 717 N N . THR A 1 94 ? -9.656 4.935 -10.428 1.00 47.31 94 THR A N 1
ATOM 718 C CA . THR A 1 94 ? -9.914 6.232 -9.817 1.00 47.31 94 THR A CA 1
ATOM 719 C C . THR A 1 94 ? -10.971 5.960 -8.764 1.00 47.31 94 THR A C 1
ATOM 721 O O . THR A 1 94 ? -12.165 5.939 -9.042 1.00 47.31 94 THR A O 1
ATOM 724 N N . LEU A 1 95 ? -10.529 5.636 -7.554 1.00 43.75 95 LEU A N 1
ATOM 725 C CA . LEU A 1 95 ? -11.392 5.752 -6.399 1.00 43.75 95 LEU A CA 1
ATOM 726 C C . LEU A 1 95 ? -11.606 7.254 -6.212 1.00 43.75 95 LEU A C 1
ATOM 728 O O . LEU A 1 95 ? -10.877 7.908 -5.470 1.00 43.75 95 LEU A O 1
ATOM 732 N N . GLU A 1 96 ? -12.591 7.801 -6.930 1.00 36.72 96 GLU A N 1
ATOM 733 C CA . GLU A 1 96 ? -13.368 8.931 -6.435 1.00 36.72 96 GLU A CA 1
ATOM 734 C C . GLU A 1 96 ? -14.040 8.428 -5.158 1.00 36.72 96 GLU A C 1
ATOM 736 O O . GLU A 1 96 ? -15.165 7.936 -5.153 1.00 36.72 96 GLU A O 1
ATOM 741 N N . VAL A 1 97 ? -13.280 8.422 -4.067 1.00 41.38 97 VAL A N 1
ATOM 742 C CA . VAL A 1 97 ? -13.881 8.343 -2.749 1.00 41.38 97 VAL A CA 1
ATOM 743 C C . VAL A 1 97 ? -14.479 9.725 -2.568 1.00 41.38 97 VAL A C 1
ATOM 745 O O . VAL A 1 97 ? -13.733 10.695 -2.414 1.00 41.38 97 VAL A O 1
ATOM 748 N N . GLU A 1 98 ? -15.804 9.831 -2.682 1.00 37.56 98 GLU A N 1
ATOM 749 C CA . GLU A 1 98 ? -16.493 11.041 -2.244 1.00 37.56 98 GLU A CA 1
ATOM 750 C C . GLU A 1 98 ? -15.973 11.395 -0.843 1.00 37.56 98 GLU A C 1
ATOM 752 O O . GLU A 1 98 ? -15.744 10.479 -0.039 1.00 37.56 98 GLU A O 1
ATOM 757 N N . PRO A 1 99 ? -15.710 12.684 -0.557 1.00 40.25 99 PRO A N 1
ATOM 758 C CA . PRO A 1 99 ? -15.285 13.105 0.765 1.00 40.25 99 PRO A CA 1
ATOM 759 C C . PRO A 1 99 ? -16.190 12.446 1.795 1.00 40.25 99 PRO A C 1
ATOM 761 O O . PRO A 1 99 ? -17.412 12.540 1.701 1.00 40.25 99 PRO A O 1
ATOM 764 N N . PHE A 1 100 ? -15.594 11.734 2.747 1.00 44.56 100 PHE A N 1
ATOM 765 C CA . PHE A 1 100 ? -16.353 11.236 3.877 1.00 44.56 100 PHE A CA 1
ATOM 766 C C . PHE A 1 100 ? -16.830 12.459 4.658 1.00 44.56 100 PHE A C 1
ATOM 768 O O . PHE A 1 100 ? -16.076 13.061 5.424 1.00 44.56 100 PHE A O 1
ATOM 775 N N . GLU A 1 101 ? -18.069 12.863 4.414 1.00 43.56 101 GLU A N 1
ATOM 776 C CA . GLU A 1 101 ? -18.766 13.777 5.295 1.00 43.56 101 GLU A CA 1
ATOM 777 C C . GLU A 1 101 ? -19.118 12.977 6.542 1.00 43.56 101 GLU A C 1
ATOM 779 O O . GLU A 1 101 ? -19.802 11.955 6.466 1.00 43.56 101 GLU A O 1
ATOM 784 N N . LEU A 1 102 ? -18.599 13.414 7.691 1.00 49.22 102 LEU A N 1
ATOM 785 C CA . LEU A 1 102 ? -19.082 12.929 8.975 1.00 49.22 102 LEU A CA 1
ATOM 786 C C . LEU A 1 102 ? -20.591 13.146 8.983 1.00 49.22 102 LEU A C 1
ATOM 788 O O . LEU A 1 102 ? -21.018 14.302 8.936 1.00 49.22 102 LEU A O 1
ATOM 792 N N . PRO A 1 103 ? -21.403 12.087 9.041 1.00 54.06 103 PRO A N 1
ATOM 793 C CA . PRO A 1 103 ? -22.811 12.310 9.238 1.00 54.06 103 PRO A CA 1
ATOM 794 C C . PRO A 1 103 ? -23.008 12.965 10.607 1.00 54.06 103 PRO A C 1
ATOM 796 O O . PRO A 1 103 ? -22.348 12.596 11.584 1.00 54.06 103 PRO A O 1
ATOM 799 N N . ASP A 1 104 ? -23.942 13.914 10.686 1.00 54.06 104 ASP A N 1
ATOM 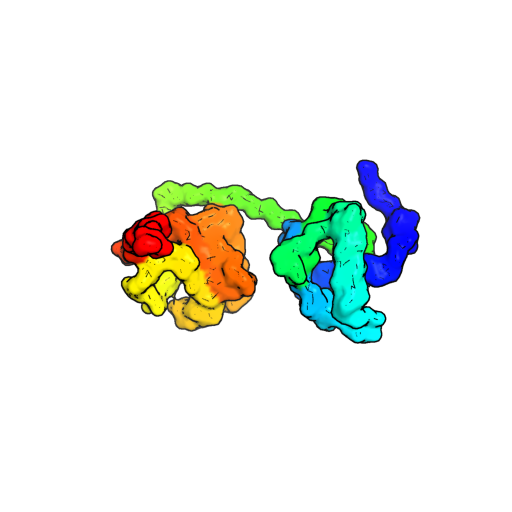800 C CA . ASP A 1 104 ? -24.347 14.533 11.956 1.00 54.06 104 ASP A CA 1
ATOM 801 C C . ASP A 1 104 ? -24.802 13.476 12.986 1.00 54.06 104 ASP A C 1
ATOM 803 O O . ASP A 1 104 ? -24.730 13.704 14.196 1.00 54.06 104 ASP A O 1
ATOM 807 N N . ASP A 1 105 ? -25.217 12.301 12.497 1.00 62.03 105 ASP A N 1
ATOM 808 C CA . ASP A 1 105 ? -25.651 11.149 13.275 1.00 62.03 105 ASP A CA 1
ATOM 809 C C . ASP A 1 105 ? -24.779 9.903 13.021 1.00 62.03 105 ASP A C 1
ATOM 811 O O . ASP A 1 105 ? -24.700 9.363 11.912 1.00 62.03 105 ASP A O 1
ATOM 815 N N . VAL A 1 106 ? -24.158 9.408 14.090 1.00 61.72 106 VAL A N 1
ATOM 816 C CA . VAL A 1 106 ? -23.294 8.217 14.125 1.00 61.72 106 VAL A CA 1
ATOM 817 C C . VAL A 1 106 ? -24.061 6.941 13.738 1.00 61.72 106 VAL A C 1
ATOM 819 O O . VAL A 1 106 ? -23.472 5.987 13.215 1.00 61.72 106 VAL A O 1
ATOM 822 N N . ASP A 1 107 ? -25.386 6.935 13.903 1.00 65.88 107 ASP A N 1
ATOM 823 C CA . ASP A 1 107 ? -26.258 5.812 13.543 1.00 65.88 107 ASP A CA 1
ATOM 824 C C . ASP A 1 107 ? -26.424 5.618 12.025 1.00 65.88 107 ASP A C 1
ATOM 826 O O . ASP A 1 107 ? -26.904 4.573 11.572 1.00 65.88 107 ASP A O 1
ATOM 830 N N . SER A 1 108 ? -25.938 6.555 11.213 1.00 74.00 108 SER A N 1
ATOM 831 C CA . SER A 1 108 ? -25.902 6.418 9.751 1.00 74.00 108 SER A CA 1
ATOM 832 C C . SER A 1 108 ? -24.602 5.805 9.207 1.00 74.00 108 SER A C 1
ATOM 834 O O . SER A 1 108 ? -24.516 5.503 8.015 1.00 74.00 108 SER A O 1
ATOM 836 N N . LEU A 1 109 ? -23.597 5.569 10.063 1.00 79.50 109 LEU A N 1
ATOM 837 C CA . LEU A 1 109 ? -22.359 4.910 9.649 1.00 79.50 109 LEU A CA 1
ATOM 838 C C . LEU A 1 109 ? -22.618 3.463 9.189 1.00 79.50 109 LEU A C 1
ATOM 840 O O . LEU A 1 109 ? -23.412 2.750 9.811 1.00 79.50 109 LEU A O 1
ATOM 844 N N . PRO A 1 110 ? -21.902 2.978 8.156 1.00 83.81 110 PRO A N 1
ATOM 845 C CA . PRO A 1 110 ? -21.908 1.565 7.798 1.00 83.81 110 PRO A CA 1
ATOM 846 C C . PRO A 1 110 ? -21.607 0.670 9.006 1.00 83.81 110 PRO A C 1
ATOM 848 O O . PRO A 1 110 ? -20.721 0.970 9.808 1.00 83.81 110 PRO A O 1
ATOM 851 N N . GLU A 1 111 ? -22.310 -0.461 9.114 1.00 86.12 111 GLU A N 1
ATOM 852 C CA . GLU A 1 111 ? -22.194 -1.383 10.255 1.00 86.12 111 GLU A CA 1
ATOM 853 C C . GLU A 1 111 ? -20.744 -1.819 10.504 1.00 86.12 111 GLU A C 1
ATOM 855 O O . GLU A 1 111 ? -20.256 -1.736 11.627 1.00 86.12 111 GLU A O 1
ATOM 860 N N . ILE A 1 112 ? -20.015 -2.159 9.437 1.00 87.25 112 ILE A N 1
ATOM 861 C CA . ILE A 1 112 ? -18.600 -2.537 9.515 1.00 87.25 112 ILE A CA 1
ATOM 862 C C . ILE A 1 112 ? -17.713 -1.421 10.089 1.00 87.25 112 ILE A C 1
ATOM 864 O O . ILE A 1 112 ? -16.750 -1.714 10.793 1.00 87.25 112 ILE A O 1
ATOM 868 N N . TYR A 1 113 ? -18.032 -0.144 9.851 1.00 89.12 113 TYR A N 1
ATOM 869 C CA . TYR A 1 113 ? -17.257 0.971 10.411 1.00 89.12 113 TYR A CA 1
ATOM 870 C C . TYR A 1 113 ? -17.509 1.091 11.910 1.00 89.12 113 TYR A C 1
ATOM 872 O O . TYR A 1 113 ? -16.559 1.208 12.680 1.00 89.12 113 TYR A O 1
ATOM 880 N N . ARG A 1 114 ? -18.774 0.994 12.338 1.00 87.56 114 ARG A N 1
ATOM 881 C CA . ARG A 1 114 ? -19.124 1.006 13.765 1.00 87.56 114 ARG A CA 1
ATOM 882 C C . ARG A 1 114 ? -18.504 -0.158 14.516 1.00 87.56 114 ARG A C 1
ATOM 884 O O . ARG A 1 114 ? -17.971 0.046 15.603 1.00 87.56 114 ARG A O 1
ATOM 891 N N . ASP A 1 115 ? -18.535 -1.347 13.928 1.00 89.12 115 ASP A N 1
ATOM 892 C CA . ASP A 1 115 ? -17.959 -2.544 14.526 1.00 89.12 115 ASP A CA 1
ATOM 893 C C . ASP A 1 115 ? -16.437 -2.401 14.680 1.00 89.12 115 ASP A C 1
ATOM 895 O O . ASP A 1 115 ? -15.903 -2.627 15.765 1.00 89.12 115 ASP A O 1
ATOM 899 N N . ILE A 1 116 ? -15.734 -1.941 13.634 1.00 89.12 116 ILE A N 1
ATOM 900 C CA . ILE A 1 116 ? -14.284 -1.684 13.694 1.00 89.12 116 ILE A CA 1
ATOM 901 C C . ILE A 1 116 ? -13.955 -0.632 14.757 1.00 89.12 116 ILE A C 1
ATOM 903 O O . ILE A 1 116 ? -13.046 -0.839 15.556 1.00 89.12 116 ILE A O 1
ATOM 907 N N . LEU A 1 117 ? -14.681 0.488 14.800 1.00 88.44 117 LEU A N 1
ATOM 908 C CA . LEU A 1 117 ? -14.450 1.538 15.798 1.00 88.44 117 LEU A CA 1
ATOM 909 C C . LEU A 1 117 ? -14.745 1.034 17.222 1.00 88.44 117 LEU A C 1
ATOM 911 O O . LEU A 1 117 ? -14.017 1.363 18.155 1.00 88.44 117 LEU A O 1
ATOM 915 N N . SER A 1 118 ? -15.742 0.163 17.386 1.00 87.75 118 SER A N 1
ATOM 916 C CA . SER A 1 118 ? -16.083 -0.470 18.669 1.00 87.75 118 SER A CA 1
ATOM 917 C C . SER A 1 118 ? -15.068 -1.521 19.123 1.00 87.75 118 SER A C 1
ATOM 919 O O . SER A 1 118 ? -14.933 -1.764 20.324 1.00 87.75 118 SER A O 1
ATOM 921 N N . ALA A 1 119 ? -14.321 -2.119 18.191 1.00 86.12 119 ALA A N 1
ATOM 922 C CA . ALA A 1 119 ? -13.275 -3.092 18.492 1.00 86.12 119 ALA A CA 1
ATOM 923 C C . ALA A 1 119 ? -12.083 -2.466 19.225 1.00 86.12 119 ALA A C 1
ATOM 925 O O . ALA A 1 119 ? -11.434 -3.139 20.030 1.00 86.12 119 ALA A O 1
ATOM 926 N N . PHE A 1 120 ? -11.817 -1.173 18.999 1.00 81.88 120 PHE A N 1
ATOM 927 C CA . PHE A 1 120 ? -10.784 -0.459 19.736 1.00 81.88 120 PHE A CA 1
ATOM 928 C C . PHE A 1 120 ? -11.015 -0.617 21.248 1.00 81.88 120 PHE A C 1
ATOM 930 O O . PHE A 1 120 ? -10.150 -1.253 21.861 1.00 81.88 120 PHE A O 1
ATOM 937 N N . PRO A 1 121 ? -12.138 -0.131 21.854 1.00 73.62 121 PRO A N 1
ATOM 938 C CA . PRO A 1 121 ? -12.452 -0.165 23.295 1.00 73.62 121 PRO A CA 1
ATOM 939 C C . PRO A 1 121 ? -12.115 -1.474 24.005 1.00 73.62 121 PRO A C 1
ATOM 941 O O . PRO A 1 121 ? -11.626 -1.462 25.135 1.00 73.62 121 PRO A O 1
ATOM 944 N N . GLN A 1 122 ? -12.356 -2.576 23.309 1.00 69.38 122 GLN A N 1
ATOM 945 C CA . GLN A 1 122 ? -12.316 -3.925 23.845 1.00 69.38 122 GLN A CA 1
ATOM 946 C C . GLN A 1 122 ? -10.889 -4.477 23.961 1.00 69.38 122 GLN A C 1
ATOM 948 O O . GLN A 1 122 ? -10.604 -5.236 24.882 1.00 69.38 122 GLN A O 1
ATOM 953 N N . PHE A 1 123 ? -9.972 -4.070 23.077 1.00 61.75 123 PHE A N 1
ATOM 954 C CA . PHE A 1 123 ? -8.625 -4.653 23.015 1.00 61.75 123 PHE A CA 1
ATOM 955 C C . PHE A 1 123 ? -7.587 -3.978 23.913 1.00 61.75 123 PHE A C 1
ATOM 957 O O . PHE A 1 123 ? -6.579 -4.590 24.260 1.00 61.75 123 PHE A O 1
ATOM 964 N N . ASN A 1 124 ? -7.781 -2.709 24.274 1.00 54.66 124 ASN A N 1
ATOM 965 C CA . ASN A 1 124 ? -6.794 -1.984 25.078 1.00 54.66 124 ASN A CA 1
ATOM 966 C C . ASN A 1 124 ? -7.463 -0.890 25.911 1.00 54.66 124 ASN A C 1
ATOM 968 O O . ASN A 1 124 ? -7.520 0.255 25.478 1.00 54.66 124 ASN A O 1
ATOM 972 N N . SER A 1 125 ? -8.008 -1.221 27.080 1.00 50.91 125 SER A N 1
ATOM 973 C CA . SER A 1 125 ? -8.697 -0.272 27.977 1.00 50.91 125 SER A CA 1
ATOM 974 C C . SER A 1 125 ? -7.813 0.877 28.495 1.00 50.91 125 SER A C 1
ATOM 976 O O . SER A 1 125 ? -8.321 1.810 29.104 1.00 50.91 125 SER A O 1
ATOM 978 N N . THR A 1 126 ? -6.501 0.827 28.246 1.00 51.09 126 THR A N 1
ATOM 979 C CA . THR A 1 126 ? -5.498 1.854 28.588 1.00 51.09 126 THR A CA 1
ATOM 980 C C . THR A 1 126 ? -5.010 2.627 27.357 1.00 51.09 126 THR A C 1
ATOM 982 O O . THR A 1 126 ? -3.879 3.108 27.317 1.00 51.09 126 THR A O 1
ATOM 985 N N . ARG A 1 127 ? -5.839 2.683 26.310 1.00 55.44 127 ARG A N 1
ATOM 986 C CA . ARG A 1 127 ? -5.487 3.227 24.996 1.00 55.44 127 ARG A CA 1
ATOM 987 C C . ARG A 1 127 ? -4.995 4.667 25.069 1.00 55.44 127 ARG A C 1
ATOM 989 O O . ARG A 1 127 ? -5.514 5.471 25.822 1.00 55.44 127 ARG A O 1
ATOM 996 N N . THR A 1 128 ? -4.012 4.993 24.248 1.00 53.88 128 THR A N 1
ATOM 997 C CA . THR A 1 128 ? -3.523 6.361 24.079 1.00 53.88 128 THR A CA 1
ATOM 998 C C . THR A 1 128 ? -3.751 6.782 22.643 1.00 53.88 128 THR A C 1
ATOM 1000 O O . THR A 1 128 ? -3.620 5.963 21.732 1.00 53.88 128 THR A O 1
ATOM 1003 N N . VAL A 1 129 ? -4.129 8.046 22.449 1.00 52.16 129 VAL A N 1
ATOM 1004 C CA . VAL A 1 129 ? -4.423 8.608 21.125 1.00 52.16 129 VAL A CA 1
ATOM 1005 C C . VAL A 1 129 ? -3.274 8.284 20.162 1.00 52.16 129 VAL A C 1
ATOM 1007 O O . VAL A 1 129 ? -2.106 8.535 20.465 1.00 52.16 129 VAL A O 1
ATOM 1010 N N . GLY A 1 130 ? -3.600 7.683 19.014 1.00 51.19 130 GLY A N 1
ATOM 1011 C CA . GLY A 1 130 ? -2.632 7.295 17.984 1.00 51.19 130 GLY A CA 1
ATOM 1012 C C . GLY A 1 130 ? -2.045 5.879 18.097 1.00 51.19 130 GLY A C 1
ATOM 1013 O O . GLY A 1 130 ? -1.299 5.479 17.193 1.00 51.19 130 GLY A O 1
ATOM 1014 N N . TYR A 1 131 ? -2.388 5.100 19.133 1.00 67.31 131 TYR A N 1
ATOM 1015 C CA . TYR A 1 131 ? -2.116 3.656 19.172 1.00 67.31 131 TYR A CA 1
ATOM 1016 C C . TYR A 1 131 ? -3.163 2.892 18.361 1.00 67.31 131 TYR A C 1
ATOM 1018 O O . TYR A 1 131 ? -4.345 2.867 18.697 1.00 67.31 131 TYR A O 1
ATOM 1026 N N . GLY A 1 132 ? -2.711 2.253 17.283 1.00 75.38 132 GLY A N 1
ATOM 1027 C CA . GLY A 1 132 ? -3.577 1.499 16.385 1.00 75.38 132 GLY A CA 1
ATOM 1028 C C . GLY A 1 132 ? -3.700 0.024 16.726 1.00 75.38 132 GLY A C 1
ATOM 1029 O O . GLY A 1 132 ? -2.874 -0.540 17.444 1.00 75.38 132 GLY A O 1
ATOM 1030 N N . LEU A 1 133 ? -4.715 -0.611 16.149 1.00 81.38 133 LEU A N 1
ATOM 1031 C CA . LEU A 1 133 ? -4.857 -2.061 16.141 1.00 81.38 133 LEU A CA 1
ATOM 1032 C C . LEU A 1 133 ? -4.352 -2.622 14.818 1.00 81.38 133 LEU A C 1
ATOM 1034 O O . LEU A 1 133 ? -4.527 -2.012 13.762 1.00 81.38 133 LEU A O 1
ATOM 1038 N N . SER A 1 134 ? -3.718 -3.792 14.878 1.00 83.12 134 SER A N 1
ATOM 1039 C CA . SER A 1 134 ? -3.379 -4.518 13.657 1.00 83.12 134 SER A CA 1
ATOM 1040 C C . SER A 1 134 ? -4.646 -5.074 13.005 1.00 83.12 134 SER A C 1
ATOM 1042 O O . SER A 1 134 ? -5.613 -5.374 13.709 1.00 83.12 134 SER A O 1
ATOM 1044 N N . TYR A 1 135 ? -4.643 -5.294 11.690 1.00 80.38 135 TYR A N 1
ATOM 1045 C CA . TYR A 1 135 ? -5.786 -5.939 11.026 1.00 80.38 135 TYR A CA 1
ATOM 1046 C C . TYR A 1 135 ? -6.105 -7.330 11.590 1.00 80.38 135 TYR A C 1
ATOM 1048 O O . TYR A 1 135 ? -7.266 -7.709 11.645 1.00 80.38 135 TYR A O 1
ATOM 1056 N N . GLN A 1 136 ? -5.100 -8.072 12.063 1.00 77.81 136 GLN A N 1
ATOM 1057 C CA . GLN A 1 136 ? -5.306 -9.367 12.724 1.00 77.81 136 GLN A CA 1
ATOM 1058 C C . GLN A 1 136 ? -5.996 -9.212 14.084 1.00 77.81 136 GLN A C 1
ATOM 1060 O O . GLN A 1 136 ? -6.863 -10.007 14.442 1.00 77.81 136 GLN A O 1
ATOM 1065 N N . SER A 1 137 ? -5.630 -8.174 14.841 1.00 81.25 137 SER A N 1
ATOM 1066 C CA . SER A 1 137 ? -6.288 -7.841 16.106 1.00 81.25 137 SER A CA 1
ATOM 1067 C C . SER A 1 137 ? -7.734 -7.414 15.872 1.00 81.25 137 SER A C 1
ATOM 1069 O O . SER A 1 137 ? -8.606 -7.839 16.618 1.00 81.25 137 SER A O 1
ATOM 1071 N N . LEU A 1 138 ? -7.994 -6.631 14.820 1.00 83.56 138 LEU A N 1
ATOM 1072 C CA . LEU A 1 138 ? -9.349 -6.254 14.416 1.00 83.56 138 LEU A CA 1
ATOM 1073 C C . LEU A 1 138 ? -10.168 -7.472 13.979 1.00 83.56 138 LEU A C 1
ATOM 1075 O O . LEU A 1 138 ? -11.275 -7.644 14.46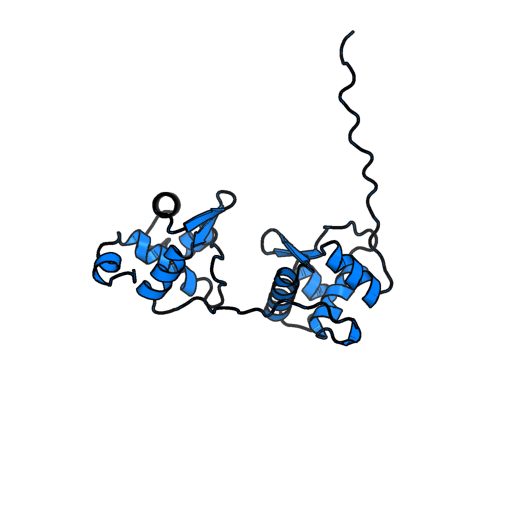0 1.00 83.56 138 LEU A O 1
ATOM 1079 N N . ASP A 1 139 ? -9.623 -8.349 13.137 1.00 80.69 139 ASP A N 1
ATOM 1080 C CA . ASP A 1 139 ? -10.288 -9.595 12.728 1.00 80.69 139 ASP A CA 1
ATOM 1081 C C . ASP A 1 139 ? -10.660 -10.475 13.932 1.00 80.69 139 ASP A C 1
ATOM 1083 O O . ASP A 1 139 ? -11.788 -10.956 14.036 1.00 80.69 139 ASP A O 1
ATOM 1087 N N . SER A 1 140 ? -9.746 -10.589 14.901 1.00 79.75 140 SER A N 1
ATOM 1088 C CA . SER A 1 140 ? -10.001 -11.302 16.158 1.00 79.75 140 SER A CA 1
ATOM 1089 C C . SER A 1 140 ? -11.070 -10.611 17.014 1.00 79.75 140 SER A C 1
ATOM 1091 O O . SER A 1 140 ? -11.924 -11.285 17.580 1.00 79.75 140 SER A O 1
ATOM 1093 N N . ALA A 1 141 ? -11.045 -9.276 17.109 1.00 82.44 141 ALA A N 1
ATOM 1094 C CA . ALA A 1 141 ? -12.027 -8.485 17.860 1.00 82.44 141 ALA A CA 1
ATOM 1095 C C . ALA A 1 141 ? -13.432 -8.557 17.271 1.00 82.44 141 ALA A C 1
ATOM 1097 O O . ALA A 1 141 ? -14.422 -8.477 17.988 1.00 82.44 141 ALA A O 1
ATOM 1098 N N . LEU A 1 142 ? -13.502 -8.698 15.953 1.00 84.81 142 LEU A N 1
ATOM 1099 C CA . LEU A 1 142 ? -14.741 -8.820 15.208 1.00 84.81 142 LEU A CA 1
ATOM 1100 C C . LEU A 1 142 ? -15.217 -10.272 15.124 1.00 84.81 142 LEU A C 1
ATOM 1102 O O . LEU A 1 142 ? -16.164 -10.539 14.392 1.00 84.81 142 LEU A O 1
ATOM 1106 N N . GLU A 1 143 ? -14.566 -11.204 15.832 1.00 85.75 143 GLU A N 1
ATOM 1107 C CA . GLU A 1 143 ? -14.897 -12.634 15.859 1.00 85.75 143 GLU A CA 1
ATOM 1108 C C . GLU A 1 143 ? -15.045 -13.241 14.451 1.00 85.75 143 GLU A C 1
ATOM 1110 O O . GLU A 1 143 ? -15.903 -14.088 14.205 1.00 85.75 143 GLU A O 1
ATOM 1115 N N . HIS A 1 144 ? -14.226 -12.781 13.497 1.00 79.19 144 HIS A N 1
ATOM 1116 C CA . HIS A 1 144 ? -14.294 -13.176 12.084 1.00 79.19 144 HIS A CA 1
ATOM 1117 C C . HIS A 1 144 ? -15.651 -12.905 11.402 1.00 79.19 144 HIS A C 1
ATOM 1119 O O . HIS A 1 144 ? -15.979 -13.524 10.386 1.00 79.19 144 HIS A O 1
ATOM 1125 N N . LYS A 1 145 ? -16.446 -11.959 11.925 1.00 86.62 145 LYS A N 1
ATOM 1126 C CA . LYS A 1 145 ? -17.723 -11.519 11.332 1.00 86.62 145 LYS A CA 1
ATOM 1127 C C . LYS A 1 145 ? -17.557 -11.018 9.894 1.00 86.62 145 LYS A C 1
ATOM 1129 O O . LYS A 1 145 ? -18.467 -11.168 9.080 1.00 86.62 145 LYS A O 1
ATOM 1134 N N . TYR A 1 146 ? -16.399 -10.444 9.576 1.00 85.06 146 TYR A N 1
ATOM 1135 C CA . TYR A 1 146 ? -16.060 -9.918 8.257 1.00 85.06 146 TYR A CA 1
ATOM 1136 C C . TYR A 1 146 ? -14.816 -10.600 7.705 1.00 85.06 146 TYR A C 1
ATOM 1138 O O . TYR A 1 146 ? -13.946 -11.035 8.454 1.00 85.06 146 TYR A O 1
ATOM 1146 N N . ARG A 1 147 ? -14.691 -10.644 6.377 1.00 81.06 147 ARG A N 1
ATOM 1147 C CA . ARG A 1 147 ? -13.442 -11.086 5.755 1.00 81.06 147 ARG A CA 1
ATOM 1148 C C . ARG A 1 147 ? -12.335 -10.058 5.979 1.00 81.06 147 ARG A C 1
ATOM 1150 O O . ARG A 1 147 ? -12.580 -8.852 5.995 1.00 81.06 147 ARG A O 1
ATOM 1157 N N . PHE A 1 148 ? -11.097 -10.540 6.031 1.00 76.06 148 PHE A N 1
ATOM 1158 C CA . PHE A 1 148 ? -9.908 -9.708 6.219 1.00 76.06 148 PHE A CA 1
ATOM 1159 C C . PHE A 1 148 ? -9.796 -8.554 5.208 1.00 76.06 148 PHE A C 1
ATOM 1161 O O . PHE A 1 148 ? -9.456 -7.431 5.573 1.00 76.06 148 PHE A O 1
ATOM 1168 N N . ASP A 1 149 ? -10.113 -8.805 3.936 1.00 77.25 149 ASP A N 1
ATOM 1169 C CA . ASP A 1 149 ? -10.088 -7.776 2.896 1.00 77.25 149 ASP A CA 1
ATOM 1170 C C . ASP A 1 149 ? -11.172 -6.711 3.102 1.00 77.25 149 ASP A C 1
ATOM 1172 O O . ASP A 1 149 ? -10.906 -5.536 2.884 1.00 77.25 149 ASP A O 1
ATOM 1176 N N . GLN A 1 150 ? -12.349 -7.087 3.611 1.00 80.69 150 GLN A N 1
ATOM 1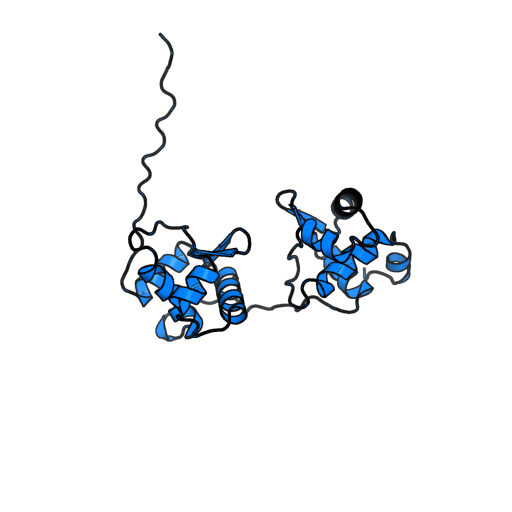177 C CA . GLN A 1 150 ? -13.410 -6.134 3.943 1.00 80.69 150 GLN A CA 1
ATOM 1178 C C . GLN A 1 150 ? -13.005 -5.224 5.106 1.00 80.69 150 GLN A C 1
ATOM 1180 O O . GLN A 1 150 ? -13.233 -4.018 5.037 1.00 80.69 150 GLN A O 1
ATOM 1185 N N . ILE A 1 151 ? -12.368 -5.779 6.144 1.00 81.38 151 ILE A N 1
ATOM 1186 C CA . ILE A 1 151 ? -11.836 -5.002 7.277 1.00 81.38 151 ILE A CA 1
ATOM 1187 C C . ILE A 1 151 ? -10.781 -4.017 6.774 1.00 81.38 151 ILE A C 1
ATOM 1189 O O . ILE A 1 151 ? -10.840 -2.827 7.082 1.00 81.38 151 ILE A O 1
ATOM 1193 N N . LYS A 1 152 ? -9.844 -4.496 5.948 1.00 83.19 152 LYS A N 1
ATOM 1194 C CA . LYS A 1 152 ? -8.791 -3.661 5.371 1.00 83.19 152 LYS A CA 1
ATOM 1195 C C . LYS A 1 152 ? -9.371 -2.526 4.526 1.00 83.19 152 LYS A C 1
ATOM 1197 O O . LYS A 1 152 ? -9.036 -1.368 4.764 1.00 83.19 152 LYS A O 1
ATOM 1202 N N . THR A 1 153 ? -10.275 -2.832 3.595 1.00 83.75 153 THR A N 1
ATOM 1203 C CA . THR A 1 153 ? -10.938 -1.826 2.754 1.00 83.75 153 THR A CA 1
ATOM 1204 C C . THR A 1 153 ? -11.718 -0.816 3.593 1.00 83.75 153 THR A C 1
ATOM 1206 O O . THR A 1 153 ? -11.637 0.379 3.328 1.00 83.75 153 THR A O 1
ATOM 1209 N N . ALA A 1 154 ? -12.422 -1.254 4.640 1.00 85.38 154 ALA A N 1
ATOM 1210 C CA . ALA A 1 154 ? -13.141 -0.355 5.538 1.00 85.38 154 ALA A CA 1
ATOM 1211 C C . ALA A 1 154 ? -12.199 0.601 6.287 1.00 85.38 154 ALA A C 1
ATOM 1213 O O . ALA A 1 154 ? -12.457 1.804 6.340 1.00 85.38 154 ALA A O 1
ATOM 1214 N N . CYS A 1 155 ? -11.081 0.094 6.814 1.00 86.31 155 CYS A N 1
ATOM 1215 C CA . CYS A 1 155 ? -10.056 0.926 7.441 1.00 86.31 155 CYS A CA 1
ATOM 1216 C C . CYS A 1 155 ? -9.433 1.923 6.458 1.00 86.31 155 CYS A C 1
ATOM 1218 O O . CYS A 1 155 ? -9.239 3.085 6.800 1.00 86.31 155 CYS A O 1
ATOM 1220 N N . GLU A 1 156 ? -9.146 1.504 5.227 1.00 84.06 156 GLU A N 1
ATOM 1221 C CA . GLU A 1 156 ? -8.616 2.397 4.194 1.00 84.06 156 GLU A CA 1
ATOM 1222 C C . GLU A 1 156 ? -9.613 3.490 3.793 1.00 84.06 156 GLU A C 1
ATOM 1224 O O . GLU A 1 156 ? -9.203 4.624 3.553 1.00 84.06 156 GLU A O 1
ATOM 1229 N N . SER A 1 157 ? -10.908 3.178 3.727 1.00 82.12 157 SER A N 1
ATOM 1230 C CA . SER A 1 157 ? -11.962 4.166 3.468 1.00 82.12 157 SER A CA 1
ATOM 1231 C C . SER A 1 157 ? -12.085 5.168 4.617 1.00 82.12 157 SER A C 1
ATOM 1233 O O . SER A 1 157 ? -12.119 6.374 4.385 1.00 82.12 157 SER A O 1
ATOM 1235 N N . MET A 1 158 ? -12.067 4.690 5.865 1.00 84.81 158 MET A N 1
ATOM 1236 C CA . MET A 1 158 ? -12.036 5.561 7.045 1.00 84.81 158 MET A CA 1
ATOM 1237 C C . MET A 1 158 ? -10.753 6.400 7.113 1.00 84.81 158 MET A C 1
ATOM 1239 O O . MET A 1 158 ? -10.786 7.530 7.599 1.00 84.81 158 MET A O 1
ATOM 1243 N N . ALA A 1 159 ? -9.633 5.891 6.593 1.00 82.00 159 ALA A N 1
ATOM 1244 C CA . ALA A 1 159 ? -8.392 6.649 6.528 1.00 82.00 159 ALA A CA 1
ATOM 1245 C C . ALA A 1 159 ? -8.453 7.810 5.533 1.00 82.00 159 ALA A C 1
ATOM 1247 O O . ALA A 1 159 ? -7.988 8.907 5.832 1.00 82.00 159 ALA A O 1
ATOM 1248 N N . VAL A 1 160 ? -9.097 7.602 4.381 1.00 75.38 160 VAL A N 1
ATOM 1249 C CA . VAL A 1 160 ? -9.390 8.692 3.437 1.00 75.38 160 VAL A CA 1
ATOM 1250 C C . VAL A 1 160 ? -10.276 9.757 4.090 1.00 75.38 160 VAL A C 1
ATOM 1252 O O . VAL A 1 160 ? -10.047 10.946 3.895 1.00 75.38 160 VAL A O 1
ATOM 1255 N N . GLY A 1 161 ? -11.235 9.341 4.922 1.00 70.88 161 GLY A N 1
ATOM 1256 C CA . GLY A 1 161 ? -12.090 10.244 5.696 1.00 70.88 161 GLY A CA 1
ATOM 1257 C C . GLY A 1 161 ? -11.428 10.913 6.903 1.00 70.88 161 GLY A C 1
ATOM 1258 O O . GLY A 1 161 ? -12.115 11.566 7.682 1.00 70.88 161 GLY A O 1
ATOM 1259 N N . GLY A 1 162 ? -10.121 10.723 7.112 1.00 76.38 162 GLY A N 1
ATOM 1260 C CA . GLY A 1 162 ? -9.389 11.313 8.234 1.00 76.38 162 GLY A CA 1
ATOM 1261 C C . GLY A 1 162 ? -9.767 10.753 9.608 1.00 76.38 162 GLY A C 1
ATOM 1262 O O . GLY A 1 162 ? -9.307 11.275 10.619 1.00 76.38 162 GLY A O 1
ATOM 1263 N N . VAL A 1 163 ? -10.578 9.692 9.669 1.00 82.50 163 VAL A N 1
ATOM 1264 C CA . VAL A 1 163 ? -10.987 9.008 10.909 1.00 82.50 163 VAL A CA 1
ATOM 1265 C C . VAL A 1 163 ? -9.835 8.167 11.464 1.00 82.50 163 VAL A C 1
ATOM 1267 O O . VAL A 1 163 ? -9.695 8.002 12.674 1.00 82.50 163 VAL A O 1
ATOM 1270 N N . MET A 1 164 ? -8.972 7.645 10.593 1.00 86.25 164 MET A N 1
ATOM 1271 C CA . MET A 1 164 ? -7.797 6.876 10.998 1.00 86.25 164 MET A CA 1
ATOM 1272 C C . MET A 1 164 ? -6.591 7.117 10.090 1.00 86.25 164 MET A C 1
ATOM 1274 O O . MET A 1 164 ? -6.703 7.614 8.980 1.00 86.25 164 MET A O 1
ATOM 1278 N N . GLU A 1 165 ? -5.414 6.743 10.563 1.00 83.44 165 GLU A N 1
ATOM 1279 C CA . GLU A 1 165 ? -4.180 6.660 9.800 1.00 83.44 165 GLU A CA 1
ATOM 1280 C C . GLU A 1 165 ? -3.784 5.196 9.656 1.00 83.44 165 GLU A C 1
ATOM 1282 O O . GLU A 1 165 ? -3.808 4.436 10.629 1.00 83.44 165 GLU A O 1
ATOM 1287 N N . ILE A 1 166 ? -3.358 4.804 8.457 1.00 83.38 166 ILE A N 1
ATOM 1288 C CA . ILE A 1 166 ? -2.757 3.488 8.251 1.00 83.38 166 ILE A CA 1
ATOM 1289 C C . ILE A 1 166 ? -1.249 3.600 8.456 1.00 83.38 166 ILE A C 1
ATOM 1291 O O . ILE A 1 166 ? -0.553 4.309 7.726 1.00 83.38 166 ILE A O 1
ATOM 1295 N N . LYS A 1 167 ? -0.725 2.897 9.464 1.00 77.19 167 LYS A N 1
ATOM 1296 C CA . LYS A 1 167 ? 0.713 2.855 9.757 1.00 77.19 167 LYS A CA 1
ATOM 1297 C C . LYS A 1 167 ? 1.294 1.504 9.363 1.00 77.19 167 LYS A C 1
ATOM 1299 O O . LYS A 1 167 ? 0.810 0.453 9.782 1.00 77.19 167 LYS A O 1
ATOM 1304 N N . HIS A 1 168 ? 2.381 1.558 8.593 1.00 75.56 168 HIS A N 1
ATOM 1305 C CA . HIS A 1 168 ? 3.146 0.389 8.139 1.00 75.56 168 HIS A CA 1
ATOM 1306 C C . HIS A 1 168 ? 2.309 -0.647 7.368 1.00 75.56 168 HIS A C 1
ATOM 1308 O O . HIS A 1 168 ? 2.638 -1.827 7.400 1.00 75.56 168 HIS A O 1
ATOM 1314 N N . ASP A 1 169 ? 1.215 -0.220 6.731 1.00 75.25 169 ASP A N 1
ATOM 1315 C CA . ASP A 1 169 ? 0.271 -1.065 5.980 1.00 75.25 169 ASP A CA 1
ATOM 1316 C C . ASP A 1 169 ? -0.386 -2.202 6.779 1.00 75.25 169 ASP A C 1
ATOM 1318 O O . ASP A 1 169 ? -0.981 -3.111 6.199 1.00 75.25 169 ASP A O 1
ATOM 1322 N N . ILE A 1 170 ? -0.284 -2.167 8.111 1.00 77.50 170 ILE A N 1
ATOM 1323 C CA . ILE A 1 170 ? -0.774 -3.240 8.989 1.00 77.50 170 ILE A CA 1
ATOM 1324 C C . ILE A 1 170 ? -1.557 -2.732 10.198 1.00 77.50 170 ILE A C 1
ATOM 1326 O O . ILE A 1 170 ? -2.322 -3.508 10.770 1.00 77.50 170 ILE A O 1
ATOM 1330 N N . PHE A 1 171 ? -1.380 -1.466 10.593 1.00 79.25 171 PHE A N 1
ATOM 1331 C CA . PHE A 1 171 ? -2.062 -0.863 11.737 1.00 79.25 171 PHE A CA 1
ATOM 1332 C C . PHE A 1 171 ? -3.067 0.191 11.290 1.00 79.25 171 PHE A C 1
ATOM 1334 O O . PHE A 1 171 ? -2.706 1.108 10.556 1.00 79.25 171 PHE A O 1
ATOM 1341 N N . ALA A 1 172 ? -4.289 0.101 11.808 1.00 86.06 172 ALA A N 1
ATOM 1342 C CA . ALA A 1 172 ? -5.279 1.166 11.760 1.00 86.06 172 ALA A CA 1
ATOM 1343 C C . ALA A 1 172 ? -5.211 1.966 13.068 1.00 86.06 172 ALA A C 1
ATOM 1345 O O . ALA A 1 172 ? -5.505 1.437 14.141 1.00 86.06 172 ALA A O 1
ATOM 1346 N N . CYS A 1 173 ? -4.788 3.225 12.986 1.00 85.62 173 CYS A N 1
ATOM 1347 C CA . CYS A 1 173 ? -4.616 4.136 14.116 1.00 85.62 173 CYS A CA 1
ATOM 1348 C C . CYS A 1 173 ? -5.706 5.211 14.091 1.00 85.62 173 CYS A C 1
ATOM 1350 O O . CYS A 1 173 ? -5.688 6.018 13.169 1.00 85.62 173 CYS A O 1
ATOM 1352 N N . PRO A 1 174 ? -6.622 5.290 15.065 1.00 85.38 174 PRO A N 1
ATOM 1353 C CA . PRO A 1 174 ? -7.590 6.378 15.114 1.00 85.38 174 PRO A CA 1
ATOM 1354 C C . PRO A 1 174 ? -6.872 7.731 15.209 1.00 85.38 174 PRO A C 1
ATOM 1356 O O . PRO A 1 174 ? -5.892 7.876 15.947 1.00 85.38 174 PRO A O 1
ATOM 1359 N N . THR A 1 175 ? -7.340 8.715 14.443 1.00 81.12 175 THR A N 1
ATOM 1360 C CA . THR A 1 175 ? -6.949 10.122 14.621 1.00 81.12 175 THR A CA 1
ATOM 1361 C C . THR A 1 175 ? -7.742 10.728 15.780 1.00 81.12 175 THR A C 1
ATOM 1363 O O . THR A 1 175 ? -8.612 10.071 16.348 1.00 81.12 175 THR A O 1
ATOM 1366 N N . SER A 1 176 ? -7.525 12.007 16.101 1.00 75.94 176 SER A N 1
ATOM 1367 C CA . SER A 1 176 ? -8.385 12.724 17.057 1.00 75.94 176 SER A CA 1
ATOM 1368 C C . SER A 1 176 ? -9.870 12.630 16.685 1.00 75.94 176 SER A C 1
ATOM 1370 O O . SER A 1 176 ? -10.705 12.392 17.550 1.00 75.94 176 SER A O 1
ATOM 1372 N N . LEU A 1 177 ? -10.189 12.729 15.389 1.00 78.88 177 LEU A N 1
ATOM 1373 C CA . LEU A 1 177 ? -11.555 12.571 14.895 1.00 78.88 177 LEU A CA 1
ATOM 1374 C C . LEU A 1 177 ? -12.072 11.136 15.080 1.00 78.88 177 LEU A C 1
ATOM 1376 O O . LEU A 1 177 ? -13.223 10.926 15.461 1.00 78.88 177 LEU A O 1
ATOM 1380 N N . GLY A 1 178 ? -11.224 10.138 14.823 1.00 82.56 178 GLY A N 1
ATOM 1381 C CA . GLY A 1 178 ? -11.567 8.742 15.077 1.00 82.56 178 GLY A CA 1
ATOM 1382 C C . GLY A 1 178 ? -11.868 8.461 16.540 1.00 82.56 178 GLY A C 1
ATOM 1383 O O . GLY A 1 178 ? -12.846 7.782 16.833 1.00 82.56 178 GLY A O 1
ATOM 1384 N N . GLU A 1 179 ? -11.085 9.023 17.458 1.00 80.25 179 GLU A N 1
ATOM 1385 C CA . GLU A 1 179 ? -11.315 8.878 18.898 1.00 80.25 179 GLU A CA 1
ATOM 1386 C C . GLU A 1 179 ? -12.619 9.556 19.351 1.00 80.25 179 GLU A C 1
ATOM 1388 O O . GLU A 1 179 ? -13.341 9.007 20.188 1.00 80.25 179 GLU A O 1
ATOM 1393 N N . GLU A 1 180 ? -12.988 10.700 18.765 1.00 78.88 180 GLU A N 1
ATOM 1394 C CA . GLU A 1 180 ? -14.301 11.318 19.000 1.00 78.88 180 GLU A CA 1
ATOM 1395 C C . GLU A 1 180 ? -15.446 10.394 18.566 1.00 78.88 180 GLU A C 1
ATOM 1397 O O . GLU A 1 180 ? -16.415 10.216 19.308 1.00 78.88 180 GLU A O 1
ATOM 1402 N N . LEU A 1 181 ? -15.332 9.764 17.393 1.00 82.88 181 LEU A N 1
ATOM 1403 C CA . LEU A 1 181 ? -16.327 8.805 16.909 1.00 82.88 181 LEU A CA 1
ATOM 1404 C C . LEU A 1 181 ? -16.386 7.548 17.776 1.00 82.88 181 LEU A C 1
ATOM 1406 O O . LEU A 1 181 ? -17.479 7.121 18.141 1.00 82.88 181 LEU A O 1
ATOM 1410 N N . ILE A 1 182 ? -15.239 6.984 18.159 1.00 84.69 182 ILE A N 1
ATOM 1411 C CA . ILE A 1 182 ? -15.169 5.845 19.085 1.00 84.69 182 ILE A CA 1
ATOM 1412 C C . ILE A 1 182 ? -15.883 6.198 20.390 1.00 84.69 182 ILE A C 1
ATOM 1414 O O . ILE A 1 182 ? -16.709 5.419 20.869 1.00 84.69 182 ILE A O 1
ATOM 1418 N N . THR A 1 183 ? -15.632 7.390 20.932 1.00 81.38 183 THR A N 1
ATOM 1419 C CA . THR A 1 183 ? -16.278 7.867 22.161 1.00 81.38 183 THR A CA 1
ATOM 1420 C C . THR A 1 183 ? -17.789 8.000 21.981 1.00 81.38 183 THR A C 1
ATOM 1422 O O . THR A 1 183 ? -18.539 7.553 22.845 1.00 81.38 183 THR A O 1
ATOM 1425 N N . LYS A 1 184 ? -18.263 8.554 20.857 1.00 82.06 184 LYS A N 1
ATOM 1426 C CA . LYS A 1 184 ? -19.704 8.663 20.569 1.00 82.06 184 LYS A CA 1
ATOM 1427 C C . LYS A 1 184 ? -20.384 7.297 20.420 1.00 82.06 184 LYS A C 1
ATOM 1429 O O . LYS A 1 184 ? -21.490 7.130 20.918 1.00 82.06 184 LYS A O 1
ATOM 1434 N N . ILE A 1 185 ? -19.731 6.334 19.765 1.00 83.56 185 ILE A N 1
ATOM 1435 C CA . ILE A 1 185 ? -20.277 4.985 19.531 1.00 83.56 185 ILE A CA 1
ATOM 1436 C C . ILE A 1 185 ? -20.324 4.176 20.831 1.00 83.56 185 ILE A C 1
ATOM 1438 O O . ILE A 1 185 ? -21.273 3.440 21.084 1.00 83.56 185 ILE A O 1
ATOM 1442 N N . THR A 1 186 ? -19.276 4.277 21.647 1.00 81.69 186 THR A N 1
ATOM 1443 C CA . THR A 1 186 ? -19.012 3.299 22.717 1.00 81.69 186 THR A CA 1
ATOM 1444 C C . THR A 1 186 ? -19.184 3.881 24.115 1.00 81.69 186 THR A C 1
ATOM 1446 O O . THR A 1 186 ? -19.250 3.135 25.088 1.00 81.69 186 THR A O 1
ATOM 1449 N N . GLY A 1 187 ? -19.229 5.210 24.234 1.00 78.50 187 GLY A N 1
ATOM 1450 C CA . GLY A 1 187 ? -19.189 5.932 25.505 1.00 78.50 187 GLY A CA 1
ATOM 1451 C C . GLY A 1 187 ? -17.819 5.913 26.194 1.00 78.50 187 GLY A C 1
ATOM 1452 O O . GLY A 1 187 ? -17.705 6.404 27.316 1.00 78.50 187 GLY A O 1
ATOM 1453 N N . ILE A 1 188 ? -16.783 5.345 25.564 1.00 75.38 188 ILE A N 1
ATOM 1454 C CA . ILE A 1 188 ? -15.456 5.148 26.162 1.00 75.38 188 ILE A CA 1
ATOM 1455 C C . ILE A 1 188 ? -14.450 6.076 25.478 1.00 75.38 188 ILE A C 1
ATOM 1457 O O . ILE A 1 188 ? -14.092 5.863 24.322 1.00 75.38 188 ILE A O 1
ATOM 1461 N N . ALA A 1 189 ? -13.971 7.081 26.212 1.00 67.88 189 ALA A N 1
ATOM 1462 C CA . ALA A 1 189 ? -12.918 7.982 25.749 1.00 67.88 189 ALA A CA 1
ATOM 1463 C C . ALA A 1 189 ? -11.522 7.371 25.947 1.00 67.88 189 ALA A C 1
ATOM 1465 O O . ALA A 1 189 ? -11.261 6.707 26.955 1.00 67.88 189 ALA A O 1
ATOM 1466 N N . ALA A 1 190 ? -10.607 7.625 25.009 1.00 62.78 190 ALA A N 1
ATOM 1467 C CA . ALA A 1 190 ? -9.201 7.274 25.177 1.00 62.78 190 ALA A CA 1
ATOM 1468 C C . ALA A 1 190 ? -8.528 8.196 26.216 1.00 62.78 190 ALA A C 1
ATOM 1470 O O . ALA A 1 190 ? -8.718 9.413 26.157 1.00 62.78 190 ALA A O 1
ATOM 1471 N N . PRO A 1 191 ? -7.722 7.664 27.153 1.00 57.50 191 PRO A N 1
ATOM 1472 C CA . PRO A 1 191 ? -6.881 8.490 28.009 1.00 57.50 191 PRO A CA 1
ATOM 1473 C C . PRO A 1 191 ? -5.952 9.404 27.193 1.00 57.50 191 PRO A C 1
ATOM 1475 O O . PRO A 1 191 ? -5.111 8.944 26.414 1.00 57.50 191 PRO A O 1
ATOM 1478 N N . THR A 1 192 ? -6.067 10.715 27.400 1.00 53.72 192 THR A N 1
ATOM 1479 C CA . THR A 1 192 ? -5.099 11.692 26.898 1.00 53.72 192 THR A CA 1
ATOM 1480 C C . THR A 1 192 ? -3.810 11.544 27.704 1.00 53.72 192 THR A C 1
ATOM 1482 O O . THR A 1 192 ? -3.812 11.729 28.920 1.00 53.72 192 THR A O 1
ATOM 1485 N N . LEU A 1 193 ? -2.696 11.202 27.053 1.00 47.62 193 LEU A N 1
ATOM 1486 C CA . LEU A 1 193 ? -1.381 11.332 27.680 1.00 47.62 193 LEU A CA 1
ATOM 1487 C C . LEU A 1 193 ? -1.077 12.827 27.822 1.00 47.62 193 LEU A C 1
ATOM 1489 O O . LEU A 1 193 ? -0.699 13.477 26.848 1.00 47.62 193 LEU A O 1
ATOM 1493 N N . GLU A 1 194 ? -1.200 13.366 29.031 1.00 42.28 194 GLU A N 1
ATOM 1494 C CA . GLU A 1 194 ? -0.433 14.550 29.411 1.00 42.28 194 GLU A CA 1
ATOM 1495 C C . GLU A 1 194 ? 1.034 14.118 29.503 1.00 42.28 194 GLU A C 1
ATOM 1497 O O . GLU A 1 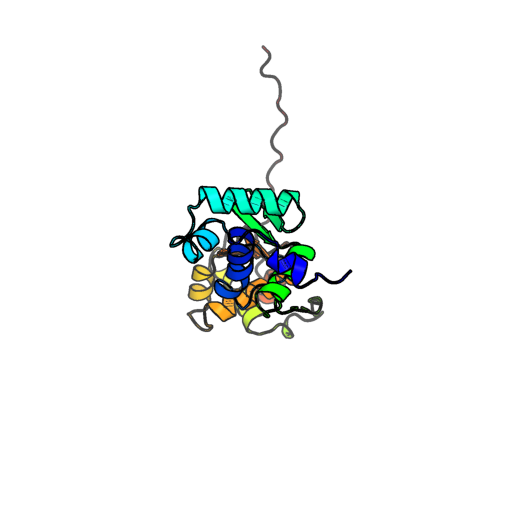194 ? 1.524 13.697 30.548 1.00 42.28 194 GLU A O 1
ATOM 1502 N N . VAL A 1 195 ? 1.738 14.113 28.368 1.00 40.22 195 VAL A N 1
ATOM 1503 C CA . VAL A 1 195 ? 3.194 13.978 28.393 1.00 40.22 195 VAL A CA 1
ATOM 1504 C C . VAL A 1 195 ? 3.721 15.293 28.949 1.00 40.22 195 VAL A C 1
ATOM 1506 O O . VAL A 1 195 ? 3.635 16.319 28.272 1.00 40.22 195 VAL A O 1
ATOM 1509 N N . GLU A 1 196 ? 4.235 15.279 30.181 1.00 35.34 196 GLU A N 1
ATOM 1510 C CA . GLU A 1 196 ? 4.966 16.431 30.707 1.00 35.34 196 GLU A CA 1
ATOM 1511 C C . GLU A 1 196 ? 6.058 16.818 29.695 1.00 35.34 196 GLU A C 1
ATOM 1513 O O . GLU A 1 196 ? 6.782 15.939 29.205 1.00 35.34 196 GLU A O 1
ATOM 1518 N N . PRO A 1 197 ? 6.166 18.105 29.318 1.00 40.50 197 PRO A N 1
ATOM 1519 C CA . PRO A 1 197 ? 7.163 18.537 28.357 1.00 40.50 197 PRO A CA 1
ATOM 1520 C C . PRO A 1 197 ? 8.549 18.119 28.841 1.00 40.50 197 PRO A C 1
ATOM 1522 O O . PRO A 1 197 ? 8.890 18.280 30.013 1.00 40.50 197 PRO A O 1
ATOM 1525 N N . PHE A 1 198 ? 9.350 17.586 27.917 1.00 34.19 198 PHE A N 1
ATOM 1526 C CA . PHE A 1 198 ? 10.738 17.243 28.191 1.00 34.19 198 PHE A CA 1
ATOM 1527 C C . PHE A 1 198 ? 11.430 18.481 28.782 1.00 34.19 198 PHE A C 1
ATOM 1529 O O . PHE A 1 198 ? 11.388 19.542 28.146 1.00 34.19 198 PHE A O 1
ATOM 1536 N N . PRO A 1 199 ? 12.010 18.400 29.994 1.00 39.47 199 PRO A N 1
ATOM 1537 C CA . PRO A 1 199 ? 12.586 19.572 30.626 1.00 39.47 199 PRO A CA 1
ATOM 1538 C C . PRO A 1 199 ? 13.698 20.132 29.727 1.00 39.47 199 PRO A C 1
ATOM 1540 O O . PRO A 1 199 ? 14.462 19.354 29.141 1.00 39.47 199 PRO A O 1
ATOM 1543 N N . PRO A 1 200 ? 13.797 21.465 29.573 1.00 41.03 200 PRO A N 1
ATOM 1544 C CA . PRO A 1 200 ? 14.876 22.062 28.802 1.00 41.03 200 PRO A CA 1
ATOM 1545 C C . PRO A 1 200 ? 16.227 21.645 29.405 1.00 41.03 200 PRO A C 1
ATOM 1547 O O . PRO A 1 200 ? 16.312 21.432 30.619 1.00 41.03 200 PRO A O 1
ATOM 1550 N N . PRO A 1 201 ? 17.289 21.516 28.591 1.00 42.72 201 PRO A N 1
ATOM 1551 C CA . PRO A 1 201 ? 18.602 21.120 29.078 1.00 42.72 201 PRO A CA 1
ATOM 1552 C C . PRO A 1 201 ? 19.159 22.207 30.007 1.00 42.72 201 PRO A C 1
ATOM 1554 O O . PRO A 1 201 ? 19.778 23.169 29.559 1.00 42.72 201 PRO A O 1
ATOM 1557 N N . HIS A 1 202 ? 18.934 22.063 31.311 1.00 48.00 202 HIS A N 1
ATOM 1558 C CA . HIS A 1 202 ? 19.634 22.836 32.325 1.00 48.00 202 HIS A CA 1
ATOM 1559 C C . HIS A 1 202 ? 21.017 22.218 32.554 1.00 48.00 202 HIS A C 1
ATOM 1561 O O . HIS A 1 202 ? 21.149 21.137 33.118 1.00 48.00 202 HIS A O 1
ATOM 1567 N N . GLU A 1 203 ? 22.029 22.930 32.059 1.00 49.91 203 GLU A N 1
ATOM 1568 C CA . GLU A 1 203 ? 23.318 23.161 32.721 1.00 49.91 203 GLU A CA 1
ATOM 1569 C C . GLU A 1 203 ? 23.941 21.957 33.452 1.00 49.91 203 GLU A C 1
ATOM 1571 O O . GLU A 1 203 ? 24.011 21.905 34.678 1.00 49.91 203 GLU A O 1
ATOM 1576 N N . TRP A 1 204 ? 24.558 21.044 32.697 1.00 48.25 204 TRP A N 1
ATOM 1577 C CA . TRP A 1 204 ? 25.767 20.371 33.189 1.00 48.25 204 TRP A CA 1
ATOM 1578 C C . TRP A 1 204 ? 26.973 21.296 33.013 1.00 48.25 204 TRP A C 1
ATOM 1580 O O . TRP A 1 204 ? 27.866 21.039 32.209 1.00 48.25 204 TRP A O 1
ATOM 1590 N N . ALA A 1 205 ? 26.966 22.403 33.750 1.00 43.44 205 ALA A N 1
ATOM 1591 C CA . ALA A 1 205 ? 28.113 23.282 33.910 1.00 43.44 205 ALA A CA 1
ATOM 1592 C C . ALA A 1 205 ? 28.301 23.561 35.406 1.00 43.44 205 ALA A C 1
ATOM 1594 O O . ALA A 1 205 ? 27.759 24.515 35.958 1.00 43.44 205 ALA A O 1
ATOM 1595 N N . THR A 1 206 ? 29.035 22.662 36.060 1.00 44.31 206 THR A N 1
ATOM 1596 C CA . THR A 1 206 ? 29.950 23.039 37.148 1.00 44.31 206 THR A CA 1
ATOM 1597 C C . THR A 1 206 ? 31.100 23.860 36.595 1.00 44.31 206 THR A C 1
ATOM 1599 O O . THR A 1 206 ? 31.589 23.470 35.508 1.00 44.31 206 THR A O 1
#

Foldseek 3Di:
DADDPVNLVPDDPLLLLLLQLVCVLPVQDEQQDWDFLVSSCVSQVVPDDSVRNLVSLVVCVVVVQFDQPPVTTTTGDPNVQSSSCVSHVRHNPHPPLPAPDDPPDLVPDDPLLLLLLLLVCVPCVQDEQFDWDFLVSSCVSSVVPDDSVVNLVSLVSCVSNQQFDQDPSTTTGGHPNVQVSSCVSHVRHHDYPPPPPDDPDPDPDD

Radius of gyration: 21.6 Å; chains: 1; bounding box: 56×37×67 Å

Secondary structure (DSSP, 8-state):
-PPPHHHHHHS-HHHHHHHHHHHHH-TTPPTT--EEHHHHHHHHTTT--HHHHHHHHHHHHHTTSEEEETTTEEEE-HHHHHHHHHHHS-PPP----------SSGGGS-HHHHHHHHHHHHH-TT--TT-PEEHHHHHHHTTT-S-HHHHHHHHHHHHHTTSEEEETTTEEEE-HHHHHHHHHHHS-PPPP---PPPPP------

pLDDT: mean 75.54, std 15.02, range [34.19, 92.19]

Sequence (206 aa):
MPISDEYVNSLPEIYRDILAAFPQFNPTRKVGHGLPFQSLYSALDDKYTLGRIIKACENMAAGGVMEIERKLFACPTSLGEELITKITGIAAPTLEVEPFELPDDVDSLPEIYRDILSAFPQFNSTRTVGYGLSYQSLDSALEHKYRFDQIKTACESMAVGGVMEIKHDIFACPTSLGEELITKITGIAAPTLEVEPFPPPHEWAT